Protein AF-A0A0C9SUN1-F1 (afdb_monomer_lite)

Structure (mmCIF, N/CA/C/O backbone):
data_AF-A0A0C9SUN1-F1
#
_entry.id   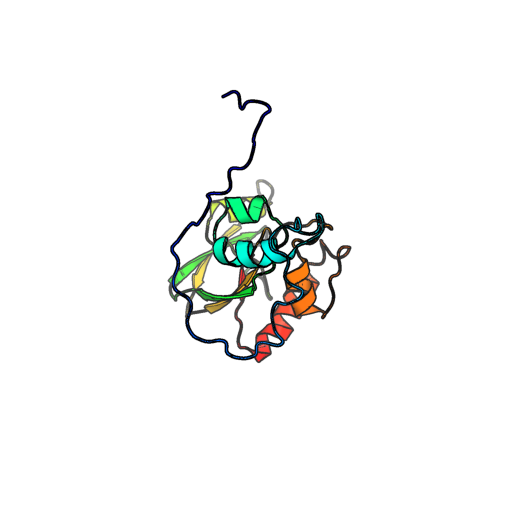AF-A0A0C9SUN1-F1
#
loop_
_atom_site.group_PDB
_atom_site.id
_atom_site.type_symbol
_atom_site.label_atom_id
_atom_site.label_alt_id
_atom_site.label_comp_id
_atom_site.label_asym_id
_atom_site.label_entity_id
_atom_site.label_seq_id
_atom_site.pdbx_PDB_ins_code
_atom_site.Cartn_x
_atom_site.Cartn_y
_atom_site.Cartn_z
_atom_site.occupancy
_atom_site.B_iso_or_equiv
_atom_site.auth_seq_id
_atom_site.auth_comp_id
_atom_site.auth_asym_id
_atom_site.auth_atom_id
_atom_site.pdbx_PDB_model_num
ATOM 1 N N . MET A 1 1 ? 31.257 -2.585 16.343 1.00 34.50 1 MET A N 1
ATOM 2 C CA . MET A 1 1 ? 31.689 -3.694 15.466 1.00 34.50 1 MET A CA 1
ATOM 3 C C . MET A 1 1 ? 32.279 -3.071 14.211 1.00 34.50 1 MET A C 1
ATOM 5 O O . MET A 1 1 ? 31.572 -2.342 13.530 1.00 34.50 1 MET A O 1
ATOM 9 N N . ILE A 1 2 ? 33.587 -3.228 14.004 1.00 31.95 2 ILE A N 1
ATOM 10 C CA . ILE A 1 2 ? 34.344 -2.607 12.906 1.00 31.95 2 ILE A CA 1
ATOM 11 C C . ILE A 1 2 ? 34.196 -3.510 11.677 1.00 31.95 2 ILE A C 1
ATOM 13 O O . ILE A 1 2 ? 34.567 -4.678 11.744 1.00 31.95 2 ILE A O 1
ATOM 17 N N . LEU A 1 3 ? 33.652 -2.986 10.578 1.00 35.22 3 LEU A N 1
ATOM 18 C CA . LEU A 1 3 ? 33.640 -3.660 9.278 1.00 35.22 3 LEU A CA 1
ATOM 19 C C . LEU A 1 3 ? 34.777 -3.089 8.427 1.00 35.22 3 LEU A C 1
ATOM 21 O O . LEU A 1 3 ? 34.852 -1.885 8.187 1.00 35.22 3 LEU A O 1
ATOM 25 N N . ALA A 1 4 ? 35.695 -3.977 8.053 1.00 38.38 4 ALA A N 1
ATOM 26 C CA . ALA A 1 4 ? 36.883 -3.694 7.266 1.00 38.38 4 ALA A CA 1
ATOM 27 C C . ALA A 1 4 ? 36.531 -3.132 5.877 1.00 38.38 4 ALA A C 1
ATOM 29 O O . ALA A 1 4 ? 35.589 -3.577 5.226 1.00 38.38 4 ALA A O 1
ATOM 30 N N . GLN A 1 5 ? 37.351 -2.190 5.412 1.00 41.91 5 GLN A N 1
ATOM 31 C CA . GLN A 1 5 ? 37.277 -1.471 4.131 1.00 41.91 5 GLN A CA 1
ATOM 32 C C . GLN A 1 5 ? 37.478 -2.334 2.862 1.00 41.91 5 GLN A C 1
ATOM 34 O O . GLN A 1 5 ? 37.861 -1.802 1.829 1.00 41.91 5 GLN A O 1
ATOM 39 N N . HIS A 1 6 ? 37.267 -3.649 2.894 1.00 36.94 6 HIS A N 1
ATOM 40 C CA . HIS A 1 6 ? 37.575 -4.529 1.760 1.00 36.94 6 HIS A CA 1
ATOM 41 C C . HIS A 1 6 ? 36.543 -5.652 1.647 1.00 36.94 6 HIS A C 1
ATOM 43 O O . HIS A 1 6 ? 36.776 -6.768 2.102 1.00 36.94 6 HIS A O 1
ATOM 49 N N . ILE A 1 7 ? 35.393 -5.365 1.036 1.00 32.06 7 ILE A N 1
ATOM 50 C CA . ILE A 1 7 ? 34.485 -6.421 0.578 1.00 32.06 7 ILE A CA 1
ATOM 51 C C . ILE A 1 7 ? 34.811 -6.687 -0.893 1.00 32.06 7 ILE A C 1
ATOM 53 O O . ILE A 1 7 ? 34.422 -5.922 -1.771 1.00 32.06 7 ILE A O 1
ATOM 57 N N . GLN A 1 8 ? 35.545 -7.771 -1.150 1.00 37.28 8 GLN A N 1
ATOM 58 C CA . GLN A 1 8 ? 35.538 -8.446 -2.445 1.00 37.28 8 GLN A CA 1
ATOM 59 C C . GLN A 1 8 ? 34.365 -9.427 -2.453 1.00 37.28 8 GLN A C 1
ATOM 61 O O . GLN A 1 8 ? 34.233 -10.245 -1.543 1.00 37.28 8 GLN A O 1
ATOM 66 N N . ALA A 1 9 ? 33.503 -9.339 -3.464 1.00 39.16 9 ALA A N 1
ATOM 67 C CA . ALA A 1 9 ? 32.492 -10.358 -3.700 1.00 39.16 9 ALA A CA 1
ATOM 68 C C . ALA A 1 9 ? 33.157 -11.594 -4.329 1.00 39.16 9 ALA A C 1
ATOM 70 O O . ALA A 1 9 ? 33.894 -11.484 -5.307 1.00 39.16 9 ALA A O 1
ATOM 71 N N . ILE A 1 10 ? 32.898 -12.763 -3.744 1.00 37.88 10 ILE A N 1
ATOM 72 C CA . ILE A 1 10 ? 33.323 -14.078 -4.231 1.00 37.88 10 ILE A CA 1
ATOM 73 C C . ILE A 1 10 ? 32.213 -14.618 -5.136 1.00 37.88 10 ILE A C 1
ATOM 75 O O . ILE A 1 10 ? 31.093 -14.814 -4.668 1.00 37.88 10 ILE A O 1
ATOM 79 N N . GLN A 1 11 ? 32.517 -14.898 -6.404 1.00 39.94 11 GLN A N 1
ATOM 80 C CA . GLN A 1 11 ? 31.706 -15.810 -7.214 1.00 39.94 11 GLN A CA 1
ATOM 81 C C . GLN A 1 11 ? 32.339 -17.206 -7.200 1.00 39.94 11 GLN A C 1
ATOM 83 O O . GLN A 1 11 ? 33.554 -17.364 -7.315 1.00 39.94 11 GLN A O 1
ATOM 88 N N . VAL A 1 12 ? 31.492 -18.216 -6.999 1.00 41.19 12 VAL A N 1
ATOM 89 C CA . VAL A 1 12 ? 31.848 -19.637 -6.907 1.00 41.19 12 VAL A CA 1
ATOM 90 C C . VAL A 1 12 ? 31.969 -20.217 -8.323 1.00 41.19 12 VAL A C 1
ATOM 92 O O . VAL A 1 12 ? 31.027 -20.063 -9.100 1.00 41.19 12 VAL A O 1
ATOM 95 N N . PRO A 1 13 ? 33.065 -20.912 -8.683 1.00 34.91 13 PRO A N 1
ATOM 96 C CA . PRO A 1 13 ? 33.165 -21.553 -9.987 1.00 34.91 13 PRO A CA 1
ATOM 97 C C . PRO A 1 13 ? 32.282 -22.808 -10.024 1.00 34.91 13 PRO A C 1
ATOM 99 O O . PRO A 1 13 ? 32.502 -23.763 -9.278 1.00 34.91 13 PRO A O 1
ATOM 102 N N . LEU A 1 14 ? 31.287 -22.825 -10.911 1.00 37.12 14 LEU A N 1
ATOM 103 C CA . LEU A 1 14 ? 30.524 -24.029 -11.239 1.00 37.12 14 LEU A CA 1
ATOM 104 C C . LEU A 1 14 ? 31.284 -24.806 -12.320 1.00 37.12 14 LEU A C 1
ATOM 106 O O . LEU A 1 14 ? 31.239 -24.456 -13.494 1.00 37.12 14 LEU A O 1
ATOM 110 N N . GLY A 1 15 ? 32.005 -25.855 -11.928 1.00 44.66 15 GLY A N 1
ATOM 111 C CA . GLY A 1 15 ? 32.582 -26.815 -12.868 1.00 44.66 15 GLY A CA 1
ATOM 112 C C . GLY A 1 15 ? 31.765 -28.103 -12.905 1.00 44.66 15 GLY A C 1
ATOM 113 O O . GLY A 1 15 ? 31.578 -28.714 -11.854 1.00 44.66 15 GLY A O 1
ATOM 114 N N . TYR A 1 16 ? 31.340 -28.566 -14.091 1.00 35.00 16 TYR A N 1
ATOM 115 C CA . TYR A 1 16 ? 31.066 -29.995 -14.287 1.00 35.00 16 TYR A CA 1
ATOM 116 C C . TYR A 1 16 ? 31.241 -30.507 -15.734 1.00 35.00 16 TYR A C 1
ATOM 118 O O . TYR A 1 16 ? 30.562 -30.072 -16.654 1.00 35.00 16 TYR A O 1
ATOM 126 N N . SER A 1 17 ? 32.185 -31.453 -15.824 1.00 44.47 17 SER A N 1
ATOM 127 C CA . SER A 1 17 ? 32.488 -32.584 -16.727 1.00 44.47 17 SER A CA 1
ATOM 128 C C . SER A 1 17 ? 32.113 -32.647 -18.225 1.00 44.47 17 SER A C 1
ATOM 130 O O . SER A 1 17 ? 31.108 -32.153 -18.723 1.00 44.47 17 SER A O 1
ATOM 132 N N . HIS A 1 18 ? 32.995 -33.353 -18.945 1.00 47.09 18 HIS A N 1
ATOM 133 C CA . HIS A 1 18 ? 33.055 -33.525 -20.393 1.00 47.09 18 HIS A CA 1
ATOM 134 C C . HIS A 1 18 ? 32.085 -34.604 -20.906 1.00 47.09 18 HIS A C 1
ATOM 136 O O . HIS A 1 18 ? 32.405 -35.792 -20.881 1.00 47.09 18 HIS A O 1
ATOM 142 N N . TRP A 1 19 ? 30.940 -34.206 -21.458 1.00 42.56 19 TRP A N 1
ATOM 143 C CA . TRP A 1 19 ? 30.156 -35.071 -22.347 1.00 42.56 19 TRP A CA 1
ATOM 144 C C . TRP A 1 19 ? 29.522 -34.231 -23.462 1.00 42.56 19 TRP A C 1
ATOM 146 O O . TRP A 1 19 ? 28.818 -33.265 -23.180 1.00 42.56 19 TRP A O 1
ATOM 156 N N . ARG A 1 20 ? 29.808 -34.553 -24.732 1.00 46.00 20 ARG A N 1
ATOM 157 C CA . ARG A 1 20 ? 29.274 -33.839 -25.908 1.00 46.00 20 ARG A CA 1
ATOM 158 C C . ARG A 1 20 ? 28.236 -34.711 -26.629 1.00 46.00 20 ARG A C 1
ATOM 160 O O . ARG A 1 20 ? 28.643 -35.694 -27.247 1.00 46.00 20 ARG A O 1
ATOM 167 N N . PRO A 1 21 ? 26.934 -34.376 -26.604 1.00 43.94 21 PRO A N 1
ATOM 168 C CA . PRO A 1 21 ? 25.981 -34.909 -27.573 1.00 43.94 21 PRO A CA 1
ATOM 169 C C . PRO A 1 21 ? 26.178 -34.243 -28.956 1.00 43.94 21 PRO A C 1
ATOM 171 O O . PRO A 1 21 ? 26.724 -33.138 -29.029 1.00 43.94 21 PRO A O 1
ATOM 174 N N . PRO A 1 22 ? 25.797 -34.908 -30.065 1.00 45.69 22 PRO A N 1
ATOM 175 C CA . PRO A 1 22 ? 25.989 -34.387 -31.418 1.00 45.69 22 PRO A CA 1
ATOM 176 C C . PRO A 1 22 ? 25.181 -33.103 -31.657 1.00 45.69 22 PRO A C 1
ATOM 178 O O . PRO A 1 22 ? 24.070 -32.950 -31.153 1.00 45.69 22 PRO A O 1
ATOM 181 N N . ALA A 1 23 ? 25.781 -32.185 -32.418 1.00 49.81 23 ALA A N 1
ATOM 182 C CA . ALA A 1 23 ? 25.331 -30.809 -32.582 1.00 49.81 23 ALA A CA 1
ATOM 183 C C . ALA A 1 23 ? 23.951 -30.709 -33.250 1.00 49.81 23 ALA A C 1
ATOM 185 O O . ALA A 1 23 ? 23.776 -31.070 -34.414 1.00 49.81 23 ALA A O 1
ATOM 186 N N . VAL A 1 24 ? 22.993 -30.156 -32.510 1.00 50.09 24 VAL A N 1
ATOM 187 C CA . VAL A 1 24 ? 21.839 -29.463 -33.084 1.00 50.09 24 VAL A CA 1
ATOM 188 C C . VAL A 1 24 ? 22.354 -28.103 -33.555 1.00 50.09 24 VAL A C 1
ATOM 190 O O . VAL A 1 24 ? 23.096 -27.448 -32.827 1.00 50.09 24 VAL A O 1
ATOM 193 N N . VAL A 1 25 ? 22.029 -27.710 -34.786 1.00 51.66 25 VAL A N 1
ATOM 194 C CA . VAL A 1 25 ? 22.393 -26.389 -35.312 1.00 51.66 25 VAL A CA 1
ATOM 195 C C . VAL A 1 25 ? 21.607 -25.344 -34.518 1.00 51.66 25 VAL A C 1
ATOM 197 O O . VAL A 1 25 ? 20.382 -25.293 -34.616 1.00 51.66 25 VAL A O 1
ATOM 200 N N . ASP A 1 26 ? 22.319 -24.582 -33.691 1.00 51.84 26 ASP A N 1
ATOM 201 C CA . ASP A 1 26 ? 21.799 -23.523 -32.830 1.00 51.84 26 ASP A CA 1
ATOM 202 C C . ASP A 1 26 ? 22.228 -22.174 -33.421 1.00 51.84 26 ASP A C 1
ATOM 204 O O . ASP A 1 26 ? 23.407 -21.824 -33.387 1.00 51.84 26 ASP A O 1
ATOM 208 N N . ASP A 1 27 ? 21.280 -21.433 -33.997 1.00 54.16 27 ASP A N 1
ATOM 209 C CA . ASP A 1 27 ? 21.468 -20.010 -34.331 1.00 54.16 27 ASP A CA 1
ATOM 210 C C . ASP A 1 27 ? 21.343 -19.114 -33.069 1.00 54.16 27 ASP A C 1
ATOM 212 O O . ASP A 1 27 ? 21.403 -17.886 -33.147 1.00 54.16 27 ASP A O 1
ATOM 216 N N . GLY A 1 28 ? 21.168 -19.707 -31.882 1.00 54.91 28 GLY A N 1
ATOM 217 C CA . GLY A 1 28 ? 21.189 -19.065 -30.574 1.00 54.91 28 GLY A CA 1
ATOM 218 C C . GLY A 1 28 ? 22.567 -19.133 -29.907 1.00 54.91 28 GLY A C 1
ATOM 219 O O . GLY A 1 28 ? 23.364 -20.029 -30.136 1.00 54.91 28 GLY A O 1
ATOM 220 N N . LEU A 1 29 ? 22.855 -18.148 -29.053 1.00 54.25 29 LEU A N 1
ATOM 221 C CA . LEU A 1 29 ? 24.053 -18.035 -28.199 1.00 54.25 29 LEU A CA 1
ATOM 222 C C . LEU A 1 29 ? 25.387 -17.602 -28.836 1.00 54.25 29 LEU A C 1
ATOM 224 O O . LEU A 1 29 ? 26.283 -17.239 -28.081 1.00 54.25 29 LEU A O 1
ATOM 228 N N . ALA A 1 30 ? 25.532 -17.493 -30.162 1.00 54.66 30 ALA A N 1
ATOM 229 C CA . ALA A 1 30 ? 26.800 -17.049 -30.782 1.00 54.66 30 ALA A CA 1
ATOM 230 C C . ALA A 1 30 ? 27.296 -15.648 -30.333 1.00 54.66 30 ALA A C 1
ATOM 232 O O . ALA A 1 30 ? 28.479 -15.347 -30.453 1.00 54.66 30 ALA A O 1
ATOM 233 N N . ASN A 1 31 ? 26.404 -14.815 -29.784 1.00 57.28 31 ASN A N 1
ATOM 234 C CA . ASN A 1 31 ? 26.703 -13.486 -29.231 1.00 57.28 31 ASN A CA 1
ATOM 235 C C . ASN A 1 31 ? 26.648 -13.414 -27.692 1.00 57.28 31 ASN A C 1
ATOM 237 O O . ASN A 1 31 ? 26.712 -12.325 -27.127 1.00 57.28 31 ASN A O 1
ATOM 241 N N . TRP A 1 32 ? 26.481 -14.542 -27.001 1.00 59.69 32 TRP A N 1
ATOM 242 C CA . TRP A 1 32 ? 26.420 -14.578 -25.541 1.00 59.69 32 TRP A CA 1
ATOM 243 C C . TRP A 1 32 ? 27.813 -14.851 -24.980 1.00 59.69 32 TRP A C 1
ATOM 245 O O . TRP A 1 32 ? 28.208 -15.998 -24.786 1.00 59.69 32 TRP A O 1
ATOM 255 N N . ASN A 1 33 ? 28.568 -13.781 -24.740 1.00 69.06 33 ASN A N 1
ATOM 256 C CA . ASN A 1 33 ? 29.858 -13.867 -24.075 1.00 69.06 33 ASN A CA 1
ATOM 257 C C . ASN A 1 33 ? 29.669 -13.820 -22.550 1.00 69.06 33 ASN A C 1
ATOM 259 O O . ASN A 1 33 ? 29.312 -12.784 -21.994 1.00 69.06 33 ASN A O 1
ATOM 263 N N . MET A 1 34 ? 29.910 -14.944 -21.872 1.00 71.00 34 MET A N 1
ATOM 264 C CA . MET A 1 34 ? 29.843 -15.032 -20.405 1.00 71.00 34 MET A CA 1
ATOM 265 C C . MET A 1 34 ? 31.047 -14.367 -19.711 1.00 71.00 34 MET A C 1
ATOM 267 O O . MET A 1 34 ? 31.002 -14.172 -18.498 1.00 71.00 34 MET A O 1
ATOM 271 N N . ASP A 1 35 ? 32.096 -14.014 -20.465 1.00 77.81 35 ASP A N 1
ATOM 272 C CA . ASP A 1 35 ? 33.271 -13.293 -19.960 1.00 77.81 35 ASP A CA 1
ATOM 273 C C . ASP A 1 35 ? 33.072 -11.765 -19.960 1.00 77.81 35 ASP A C 1
ATOM 275 O O . ASP A 1 35 ? 33.860 -11.036 -19.351 1.00 77.81 35 ASP A O 1
ATOM 279 N N . ASP A 1 36 ? 32.020 -11.260 -20.618 1.00 75.19 36 ASP A N 1
ATOM 280 C CA . ASP A 1 36 ? 31.698 -9.836 -20.595 1.00 75.19 36 ASP A CA 1
ATOM 281 C C . ASP A 1 36 ? 31.089 -9.456 -19.243 1.00 75.19 36 ASP A C 1
ATOM 283 O O . ASP A 1 36 ? 30.113 -10.044 -18.770 1.00 75.19 36 ASP A O 1
ATOM 287 N N . LEU A 1 37 ? 31.647 -8.418 -18.617 1.00 71.50 37 LEU A N 1
ATOM 288 C CA . LEU A 1 37 ? 31.055 -7.855 -17.410 1.00 71.50 37 LEU A CA 1
ATOM 289 C C . LEU A 1 37 ? 29.660 -7.292 -17.733 1.00 71.50 37 LEU A C 1
ATOM 291 O O . LEU A 1 37 ? 29.490 -6.626 -18.761 1.00 71.50 37 LEU A O 1
ATOM 295 N N . PRO A 1 38 ? 28.662 -7.492 -16.851 1.00 71.69 38 PRO A N 1
ATOM 296 C CA . PRO A 1 38 ? 27.359 -6.874 -17.033 1.00 71.69 38 PRO A CA 1
ATOM 297 C C . PRO A 1 38 ? 27.514 -5.352 -17.101 1.00 71.69 38 PRO A C 1
ATOM 299 O O . PRO A 1 38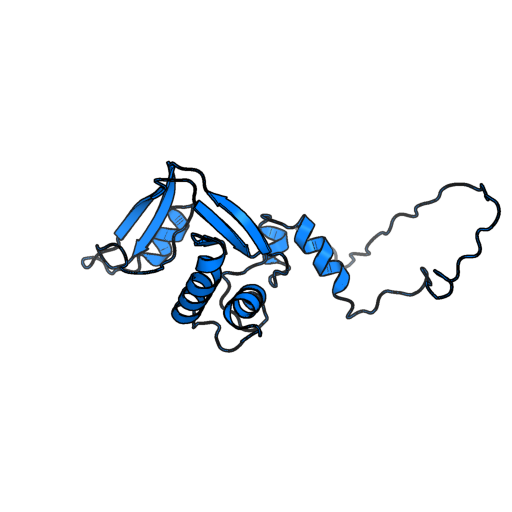 ? 28.360 -4.766 -16.420 1.00 71.69 38 PRO A O 1
ATOM 302 N N . ASN A 1 39 ? 26.678 -4.703 -17.916 1.00 77.00 39 ASN A N 1
ATOM 303 C CA . ASN A 1 39 ? 26.647 -3.244 -17.987 1.00 77.00 39 ASN A CA 1
ATOM 304 C C . ASN A 1 39 ? 26.488 -2.683 -16.557 1.00 77.00 39 ASN A C 1
ATOM 306 O O . ASN A 1 39 ? 25.587 -3.129 -15.845 1.00 77.00 39 ASN A O 1
ATOM 310 N N . PRO A 1 40 ? 27.314 -1.718 -16.115 1.00 74.19 40 PRO A N 1
ATOM 311 C CA . PRO A 1 40 ? 27.207 -1.150 -14.769 1.00 74.19 40 PRO A CA 1
ATOM 312 C C . PRO A 1 40 ? 25.834 -0.518 -14.485 1.00 74.19 40 PRO A C 1
ATOM 314 O O . PRO A 1 40 ? 25.434 -0.413 -13.331 1.00 74.19 40 PRO A O 1
ATOM 317 N N . ASN A 1 41 ? 25.093 -0.147 -15.533 1.00 71.50 41 ASN A N 1
ATOM 318 C CA . ASN A 1 41 ? 23.726 0.366 -15.460 1.00 71.50 41 ASN A CA 1
ATOM 319 C C . ASN A 1 41 ? 22.657 -0.722 -15.683 1.00 71.50 41 ASN A C 1
ATOM 321 O O . ASN A 1 41 ? 21.484 -0.399 -15.861 1.00 71.50 41 ASN A O 1
ATOM 325 N N . ALA A 1 42 ? 23.025 -2.005 -15.732 1.00 75.56 42 ALA A N 1
ATOM 326 C CA . ALA A 1 42 ? 22.065 -3.091 -15.884 1.00 75.56 42 ALA A CA 1
ATOM 327 C C . ALA A 1 42 ? 21.209 -3.212 -14.620 1.00 75.56 42 ALA A C 1
ATOM 329 O O . ALA A 1 42 ? 21.679 -3.649 -13.574 1.00 75.56 42 ALA A O 1
ATOM 330 N N . THR A 1 43 ? 19.925 -2.882 -14.727 1.00 72.19 43 THR A N 1
ATOM 331 C CA . THR A 1 43 ? 18.959 -2.981 -13.622 1.00 72.19 43 THR A CA 1
ATOM 332 C C . THR A 1 43 ? 18.206 -4.312 -13.599 1.00 72.19 43 THR A C 1
ATOM 334 O O . THR A 1 43 ? 17.445 -4.565 -12.673 1.00 72.19 43 THR A O 1
ATOM 337 N N . SER A 1 44 ? 18.430 -5.197 -14.576 1.00 72.62 44 SER A N 1
ATOM 338 C CA . SER A 1 44 ? 17.691 -6.462 -14.720 1.00 72.62 44 SER A CA 1
ATOM 339 C C . SER A 1 44 ? 17.810 -7.385 -13.505 1.00 72.62 44 SER A C 1
ATOM 341 O O . SER A 1 44 ? 16.840 -8.036 -13.130 1.00 72.62 44 SER A O 1
ATOM 343 N N . HIS A 1 45 ? 18.972 -7.408 -12.849 1.00 74.00 45 HIS A N 1
ATOM 344 C CA . HIS A 1 45 ? 19.187 -8.191 -11.632 1.00 74.00 45 HIS A CA 1
ATOM 345 C C . HIS A 1 45 ? 18.300 -7.731 -10.462 1.00 74.00 45 HIS A C 1
ATOM 347 O O . HIS A 1 45 ? 17.929 -8.548 -9.624 1.00 74.00 45 HIS A O 1
ATOM 353 N N . LEU A 1 46 ? 17.904 -6.451 -10.434 1.00 74.44 46 LEU A N 1
ATOM 354 C CA . LEU A 1 46 ? 17.016 -5.913 -9.403 1.00 74.44 46 LEU A CA 1
ATOM 355 C C . LEU A 1 46 ? 15.605 -6.500 -9.518 1.00 74.44 46 LEU A C 1
ATOM 357 O O . LEU A 1 46 ? 14.968 -6.725 -8.500 1.00 74.44 46 LEU A O 1
ATOM 361 N N . VAL A 1 47 ? 15.147 -6.816 -10.734 1.00 74.56 47 VAL A N 1
ATOM 362 C CA . VAL A 1 47 ? 13.804 -7.371 -10.983 1.00 74.56 47 VAL A CA 1
ATOM 363 C C . VAL A 1 47 ? 13.658 -8.790 -10.427 1.00 74.56 47 VAL A C 1
ATOM 365 O O . VAL A 1 47 ? 12.618 -9.146 -9.887 1.00 74.56 47 VAL A O 1
ATOM 368 N N . PHE A 1 48 ? 14.688 -9.629 -10.539 1.00 79.31 48 PHE A N 1
ATOM 369 C CA . PHE A 1 48 ? 14.631 -10.973 -9.953 1.00 79.31 48 PHE A CA 1
ATOM 370 C C . PHE A 1 48 ? 14.824 -10.943 -8.435 1.00 79.31 48 PHE A C 1
ATOM 372 O O . PHE A 1 48 ? 14.198 -11.724 -7.717 1.00 79.31 48 PHE A O 1
ATOM 379 N N . GLU A 1 49 ? 15.640 -10.012 -7.936 1.00 81.56 49 GLU A N 1
ATOM 380 C CA . GLU A 1 49 ? 15.826 -9.832 -6.498 1.00 81.56 49 GLU A CA 1
ATOM 381 C C . GLU A 1 49 ? 14.543 -9.346 -5.808 1.00 81.56 49 GLU A C 1
ATOM 383 O O . GLU A 1 49 ? 14.269 -9.756 -4.678 1.00 81.56 49 GLU A O 1
ATOM 388 N N . THR A 1 50 ? 13.714 -8.530 -6.473 1.00 83.88 50 THR A N 1
ATOM 389 C CA . THR A 1 50 ? 12.448 -8.058 -5.890 1.00 83.88 50 THR A CA 1
ATOM 390 C C . THR A 1 50 ? 11.467 -9.203 -5.627 1.00 83.88 50 THR A C 1
ATOM 392 O O . THR A 1 50 ? 10.802 -9.210 -4.594 1.00 83.88 50 THR A O 1
ATOM 395 N N . VAL A 1 51 ? 11.452 -10.238 -6.479 1.00 84.62 51 VAL A N 1
ATOM 396 C CA . VAL A 1 51 ? 10.643 -11.452 -6.259 1.00 84.62 51 VAL A CA 1
ATOM 397 C C . VAL A 1 51 ? 11.093 -12.194 -5.000 1.00 84.62 51 VAL A C 1
ATOM 399 O O . VAL A 1 51 ? 10.264 -12.570 -4.173 1.00 84.62 51 VAL A O 1
ATOM 402 N N . ASN A 1 52 ? 12.405 -12.377 -4.826 1.00 87.38 52 ASN A N 1
ATOM 403 C CA . ASN A 1 52 ? 12.973 -12.992 -3.623 1.00 87.38 52 ASN A CA 1
ATOM 404 C C . ASN A 1 52 ? 12.703 -12.145 -2.364 1.00 87.38 52 ASN A C 1
ATOM 406 O O . ASN A 1 52 ? 12.473 -12.676 -1.279 1.00 87.38 52 ASN A O 1
ATOM 410 N N . SER A 1 53 ? 12.682 -10.824 -2.525 1.00 89.00 53 SER A N 1
ATOM 411 C CA . SER A 1 53 ? 12.484 -9.837 -1.462 1.00 89.00 53 SER A CA 1
ATOM 412 C C . SER A 1 53 ? 11.025 -9.631 -1.051 1.00 89.00 53 SER A C 1
ATOM 414 O O . SER A 1 53 ? 10.755 -8.846 -0.139 1.00 89.00 53 SER A O 1
ATOM 416 N N . LEU A 1 54 ? 10.075 -10.306 -1.699 1.00 89.62 54 LEU A N 1
ATOM 417 C CA . LEU A 1 54 ? 8.650 -10.137 -1.445 1.00 89.62 54 LEU A CA 1
ATOM 418 C C . LEU A 1 54 ? 8.322 -10.318 0.048 1.00 89.62 54 LEU A C 1
ATOM 420 O O . LEU A 1 54 ? 8.694 -11.318 0.660 1.00 89.62 54 LEU A O 1
ATOM 424 N N . LEU A 1 55 ? 7.623 -9.337 0.635 1.00 90.00 55 LEU A N 1
ATOM 425 C CA . LEU A 1 55 ? 7.247 -9.288 2.059 1.00 90.00 55 LEU A CA 1
ATOM 426 C C . LEU A 1 55 ? 8.428 -9.283 3.055 1.00 90.00 55 LEU A C 1
ATOM 428 O O . LEU A 1 55 ? 8.216 -9.413 4.261 1.00 90.00 55 LEU A O 1
ATOM 432 N N . GLN A 1 56 ? 9.670 -9.093 2.596 1.00 91.88 56 GLN A N 1
ATOM 433 C CA . GLN A 1 56 ? 10.835 -8.975 3.473 1.00 91.88 56 GLN A CA 1
ATOM 434 C C . GLN A 1 56 ? 11.152 -7.513 3.788 1.00 91.88 56 GLN A C 1
ATOM 436 O O . GLN A 1 56 ? 11.337 -6.699 2.890 1.00 91.88 56 GLN A O 1
ATOM 441 N N . HIS A 1 57 ? 11.309 -7.167 5.064 1.00 89.38 57 HIS A N 1
ATOM 442 C CA . HIS A 1 57 ? 11.557 -5.777 5.457 1.00 89.38 57 HIS A CA 1
ATOM 443 C C . HIS A 1 57 ? 12.897 -5.228 4.917 1.00 89.38 57 HIS A C 1
ATOM 445 O O . HIS A 1 57 ? 12.919 -4.259 4.162 1.00 89.38 57 HIS A O 1
ATOM 451 N N . TRP A 1 58 ? 14.034 -5.831 5.277 1.00 91.69 58 TRP A N 1
ATOM 452 C CA . TRP A 1 58 ? 15.353 -5.243 4.991 1.00 91.69 58 TRP A CA 1
ATOM 453 C C . TRP A 1 58 ? 15.692 -5.067 3.505 1.00 91.69 58 TRP A C 1
ATOM 455 O O . TRP A 1 58 ? 16.200 -3.996 3.152 1.00 91.69 58 TRP A O 1
ATOM 465 N N . PRO A 1 59 ? 15.422 -6.049 2.625 1.00 90.06 59 PRO A N 1
ATOM 466 C CA . PRO A 1 59 ? 15.661 -5.871 1.199 1.00 90.06 59 PRO A CA 1
ATOM 467 C C . PRO A 1 59 ? 14.845 -4.713 0.607 1.00 90.06 59 PRO A C 1
ATOM 469 O O . PRO A 1 59 ? 15.419 -3.871 -0.080 1.00 90.06 59 PRO A O 1
ATOM 472 N N . ASN A 1 60 ? 13.562 -4.588 0.971 1.00 90.62 60 ASN A N 1
ATOM 473 C CA . ASN A 1 60 ? 12.677 -3.509 0.511 1.00 90.62 60 ASN A CA 1
ATOM 474 C C . ASN A 1 60 ? 13.038 -2.125 1.088 1.00 90.62 60 ASN A C 1
ATOM 476 O O . ASN A 1 60 ? 12.777 -1.098 0.462 1.00 90.62 60 ASN A O 1
ATOM 480 N N . THR A 1 61 ? 13.689 -2.070 2.255 1.00 88.25 61 THR A N 1
ATOM 481 C CA . THR A 1 61 ? 14.245 -0.821 2.809 1.00 88.25 61 THR A CA 1
ATOM 482 C C . THR A 1 61 ? 15.510 -0.377 2.072 1.00 88.25 61 THR A C 1
ATOM 484 O O . THR A 1 61 ? 15.754 0.822 1.910 1.00 88.25 61 THR A O 1
ATOM 487 N N . ARG A 1 62 ? 16.344 -1.330 1.635 1.00 85.25 62 ARG A N 1
ATOM 488 C CA . ARG A 1 62 ? 17.585 -1.044 0.901 1.00 85.25 62 ARG A CA 1
ATOM 489 C C . ARG A 1 62 ? 17.305 -0.708 -0.564 1.00 85.25 62 ARG A C 1
ATOM 491 O O . ARG A 1 62 ? 17.839 0.279 -1.062 1.00 85.25 62 ARG A O 1
ATOM 498 N N . MET A 1 63 ? 16.462 -1.502 -1.219 1.00 86.25 63 MET A N 1
ATOM 499 C CA . MET A 1 63 ? 15.991 -1.304 -2.590 1.00 86.25 63 MET A CA 1
ATOM 500 C C . MET A 1 63 ? 14.559 -0.776 -2.549 1.00 86.25 63 MET A C 1
ATOM 502 O O . MET A 1 63 ? 13.590 -1.515 -2.668 1.00 86.25 63 MET A O 1
ATOM 506 N N . ARG A 1 64 ? 14.443 0.536 -2.326 1.00 88.62 64 ARG A N 1
ATOM 507 C CA . ARG A 1 64 ? 13.167 1.206 -2.025 1.00 88.62 64 ARG A CA 1
ATOM 508 C C . ARG A 1 64 ? 12.176 1.200 -3.185 1.00 88.62 64 ARG A C 1
ATOM 510 O O . ARG A 1 64 ? 10.976 1.282 -2.942 1.00 88.62 64 ARG A O 1
ATOM 517 N N . ASN A 1 65 ? 12.678 1.127 -4.414 1.00 91.38 65 ASN A N 1
ATOM 518 C CA . ASN A 1 65 ? 11.856 1.132 -5.616 1.00 91.38 65 ASN A CA 1
ATOM 519 C C . ASN A 1 65 ? 11.380 -0.295 -5.879 1.00 91.38 65 ASN A C 1
ATOM 521 O O . ASN A 1 65 ? 12.146 -1.140 -6.350 1.00 91.38 65 ASN A O 1
ATOM 525 N N . GLY A 1 66 ? 10.125 -0.544 -5.520 1.00 89.56 66 GLY A N 1
ATOM 526 C CA . GLY A 1 66 ? 9.445 -1.804 -5.761 1.00 89.56 66 GLY A CA 1
ATOM 527 C C . GLY A 1 66 ? 9.080 -1.992 -7.233 1.00 89.56 66 GLY A C 1
ATOM 528 O O . GLY A 1 66 ? 8.730 -1.032 -7.920 1.00 89.56 66 GLY A O 1
ATOM 529 N N . HIS A 1 67 ? 9.174 -3.229 -7.716 1.00 87.31 67 HIS A N 1
ATOM 530 C CA . HIS A 1 67 ? 8.796 -3.615 -9.082 1.00 87.31 67 HIS A CA 1
ATOM 531 C C . HIS A 1 67 ? 7.791 -4.778 -9.105 1.00 87.31 67 HIS A C 1
ATOM 533 O O . HIS A 1 67 ? 7.326 -5.175 -10.174 1.00 87.31 67 HIS A O 1
ATOM 539 N N . THR A 1 68 ? 7.445 -5.330 -7.941 1.00 90.25 68 THR A N 1
ATOM 540 C CA . THR A 1 68 ? 6.594 -6.509 -7.796 1.00 90.25 68 THR A CA 1
ATOM 541 C C . THR A 1 68 ? 5.226 -6.095 -7.269 1.00 90.25 68 THR A C 1
ATOM 543 O O . THR A 1 68 ? 5.084 -5.575 -6.164 1.00 90.25 68 THR A O 1
ATOM 546 N N . ILE A 1 69 ? 4.195 -6.379 -8.061 1.00 93.62 69 ILE A N 1
ATOM 547 C CA . ILE A 1 69 ? 2.795 -6.144 -7.707 1.00 93.62 69 ILE A CA 1
ATOM 548 C C . ILE A 1 69 ? 2.139 -7.508 -7.528 1.00 93.62 69 ILE A C 1
ATOM 550 O O . ILE A 1 69 ? 2.091 -8.301 -8.471 1.00 93.62 69 ILE A O 1
ATOM 554 N N . VAL A 1 70 ? 1.650 -7.801 -6.323 1.00 95.00 70 VAL A N 1
ATOM 555 C CA . VAL A 1 70 ? 1.172 -9.147 -5.973 1.00 95.00 70 VAL A CA 1
ATOM 556 C C . VAL A 1 70 ? -0.267 -9.100 -5.462 1.00 95.00 70 VAL A C 1
ATOM 558 O O . VAL A 1 70 ? -0.553 -8.353 -4.525 1.00 95.00 70 VAL A O 1
ATOM 561 N N . PRO A 1 71 ? -1.195 -9.899 -6.019 1.00 96.50 71 PRO A N 1
ATOM 562 C CA . PRO A 1 71 ? -2.518 -10.052 -5.433 1.00 96.50 71 PRO A CA 1
ATOM 563 C C . PRO A 1 71 ? -2.428 -10.817 -4.106 1.00 96.50 71 PRO A C 1
ATOM 565 O O . PRO A 1 71 ? -1.750 -11.837 -3.996 1.00 96.50 71 PRO A O 1
ATOM 568 N N . GLY A 1 72 ? -3.159 -10.351 -3.102 1.00 95.88 72 GLY A N 1
ATOM 569 C CA . GLY A 1 72 ? -3.220 -10.937 -1.770 1.00 95.88 72 GLY A CA 1
ATOM 570 C C . GLY A 1 72 ? -4.652 -11.088 -1.270 1.00 95.88 72 GLY A C 1
ATOM 571 O O . GLY A 1 72 ? -5.605 -10.572 -1.855 1.00 95.88 72 GLY A O 1
ATOM 572 N N . ASN A 1 73 ? -4.803 -11.808 -0.159 1.00 97.25 73 ASN A N 1
ATOM 573 C CA . ASN A 1 73 ? -6.077 -11.951 0.537 1.00 97.25 73 ASN A CA 1
ATOM 574 C C . ASN A 1 73 ? -5.879 -11.721 2.035 1.00 97.25 73 ASN A C 1
ATOM 576 O O . ASN A 1 73 ? -5.045 -12.380 2.654 1.00 97.25 73 ASN A O 1
ATOM 580 N N . ILE A 1 74 ? -6.681 -10.832 2.618 1.00 97.25 74 ILE A N 1
ATOM 581 C CA . ILE A 1 74 ? -6.779 -10.662 4.069 1.00 97.25 74 ILE A CA 1
ATOM 582 C C . ILE A 1 74 ? -7.943 -11.530 4.564 1.00 97.25 74 ILE A C 1
ATOM 584 O O . ILE A 1 74 ? -9.067 -11.348 4.086 1.00 97.25 74 ILE A O 1
ATOM 588 N N . PRO A 1 75 ? -7.720 -12.480 5.490 1.00 98.06 75 PRO A N 1
ATOM 589 C CA . PRO A 1 75 ? -8.784 -13.321 6.032 1.00 98.06 75 PRO A CA 1
ATOM 590 C C . PRO A 1 75 ? -9.897 -12.530 6.731 1.00 98.06 75 PRO A C 1
ATOM 592 O O . PRO A 1 75 ? -9.709 -11.403 7.184 1.00 98.06 75 PRO A O 1
ATOM 595 N N . LYS A 1 76 ? -11.075 -13.152 6.864 1.00 98.25 76 LYS A N 1
ATOM 596 C CA . LYS A 1 76 ? -12.146 -12.653 7.739 1.00 98.25 76 LYS A CA 1
ATOM 597 C C . LYS A 1 76 ? -11.684 -12.698 9.201 1.00 98.25 76 LYS A C 1
ATOM 599 O O . LYS A 1 76 ? -11.102 -13.691 9.624 1.00 98.25 76 LYS A O 1
ATOM 604 N N . GLY A 1 77 ? -12.029 -11.675 9.977 1.00 97.88 77 GLY A N 1
ATOM 605 C CA . GLY A 1 77 ? -11.676 -11.556 11.390 1.00 97.88 77 GLY A CA 1
ATOM 606 C C . GLY A 1 77 ? -10.277 -10.992 11.640 1.00 97.88 77 GLY A C 1
ATOM 607 O O . GLY A 1 77 ? -9.872 -10.909 12.795 1.00 97.88 77 GLY A O 1
ATOM 608 N N . THR A 1 78 ? -9.545 -10.586 10.598 1.00 98.19 78 THR A N 1
ATOM 609 C CA . THR A 1 78 ? -8.285 -9.853 10.758 1.00 98.19 78 THR A CA 1
ATOM 610 C C . THR A 1 78 ? -8.560 -8.497 11.393 1.00 98.19 78 THR A C 1
ATOM 612 O O . THR A 1 78 ? -9.459 -7.774 10.955 1.00 98.19 78 THR A O 1
ATOM 615 N N . LEU A 1 79 ? -7.780 -8.165 12.422 1.00 97.94 79 LEU A N 1
ATOM 616 C CA . LEU A 1 79 ? -7.819 -6.858 13.060 1.00 97.94 79 LEU A CA 1
ATOM 617 C C . LEU A 1 79 ? -6.973 -5.861 12.270 1.00 97.94 79 LEU A C 1
ATOM 619 O O . LEU A 1 79 ? -5.849 -6.168 11.876 1.00 97.94 79 LEU A O 1
ATOM 623 N N . LEU A 1 80 ? -7.534 -4.679 12.054 1.00 97.56 80 LEU A N 1
ATOM 624 C CA . LEU A 1 80 ? -6.894 -3.532 11.429 1.00 97.56 80 LEU A CA 1
ATOM 625 C C . LEU A 1 80 ? -7.087 -2.313 12.327 1.00 97.56 80 LEU A C 1
ATOM 627 O O . LEU A 1 80 ? -8.085 -2.205 13.040 1.00 97.56 80 LEU A O 1
ATOM 631 N N . TYR A 1 81 ? -6.143 -1.386 12.279 1.00 96.94 81 TYR A N 1
ATOM 632 C CA . TYR A 1 81 ? -6.090 -0.245 13.180 1.00 96.94 81 TYR A CA 1
ATOM 633 C C . TYR A 1 81 ? -6.097 1.059 12.389 1.00 96.94 81 TYR A C 1
ATOM 635 O O . TYR A 1 81 ? -5.399 1.196 11.385 1.00 96.94 81 TYR A O 1
ATOM 643 N N . HIS A 1 82 ? -6.876 2.039 12.833 1.00 95.38 82 HIS A N 1
ATOM 644 C CA . HIS A 1 82 ? -6.937 3.359 12.209 1.00 95.38 82 HIS A CA 1
ATOM 645 C C . HIS A 1 82 ? -6.811 4.435 13.284 1.00 95.38 82 HIS A C 1
ATOM 647 O O . HIS A 1 82 ? -7.647 4.519 14.183 1.00 95.38 82 HIS A O 1
ATOM 653 N N . GLY A 1 83 ? -5.731 5.213 13.213 1.00 93.12 83 GLY A N 1
ATOM 654 C CA . GLY A 1 83 ? -5.494 6.343 14.103 1.00 93.12 83 GLY A CA 1
ATOM 655 C C . GLY A 1 83 ? -5.980 7.629 13.456 1.00 93.12 83 GLY A C 1
ATOM 656 O O . GLY A 1 83 ? -5.628 7.911 12.317 1.00 93.12 83 GLY A O 1
ATOM 657 N N . THR A 1 84 ? -6.776 8.422 14.161 1.00 90.38 84 THR A N 1
ATOM 658 C CA . THR A 1 84 ? -7.299 9.678 13.620 1.00 90.38 84 THR A CA 1
ATOM 659 C C . THR A 1 84 ? -7.631 10.680 14.724 1.00 90.38 84 THR A C 1
ATOM 661 O O . THR A 1 84 ? -7.732 10.339 15.903 1.00 90.38 84 THR A O 1
ATOM 664 N N . ARG A 1 85 ? -7.802 11.940 14.323 1.00 87.88 85 ARG A N 1
ATOM 665 C CA . ARG A 1 85 ? -8.294 13.031 15.172 1.00 87.88 85 ARG A CA 1
ATOM 666 C C . ARG A 1 85 ? -9.819 13.050 15.266 1.00 87.88 85 ARG A C 1
ATOM 668 O O . ARG A 1 85 ? -10.364 13.658 16.179 1.00 87.88 85 ARG A O 1
ATOM 675 N N . GLN A 1 86 ? -10.521 12.420 14.324 1.00 87.19 86 GLN A N 1
ATOM 676 C CA . GLN A 1 86 ? -11.984 12.415 14.287 1.00 87.19 86 GLN A CA 1
ATOM 677 C C . GLN A 1 86 ? -12.556 11.172 14.977 1.00 87.19 86 GLN A C 1
ATOM 679 O O . GLN A 1 86 ? -12.101 10.061 14.732 1.00 87.19 86 GLN A O 1
ATOM 684 N N . ASN A 1 87 ? -13.607 11.336 15.785 1.00 89.06 87 ASN A N 1
ATOM 685 C CA . ASN A 1 87 ? -14.334 10.209 16.386 1.00 89.06 87 ASN A CA 1
ATOM 686 C C . ASN A 1 87 ? -15.398 9.617 15.443 1.00 89.06 87 ASN A C 1
ATOM 688 O O . ASN A 1 87 ? -16.497 9.258 15.861 1.00 89.06 87 ASN A O 1
ATOM 692 N N . GLU A 1 88 ? -15.110 9.578 14.149 1.00 90.31 88 GLU A N 1
ATOM 693 C CA . GLU A 1 88 ? -16.036 9.105 13.128 1.00 90.31 88 GLU A CA 1
ATOM 694 C C . GLU A 1 88 ? -15.260 8.291 12.100 1.00 90.31 88 GLU A C 1
ATOM 696 O O . GLU A 1 88 ? -14.109 8.600 11.786 1.00 90.31 88 GLU A O 1
ATOM 701 N N . LEU A 1 89 ? -15.888 7.235 11.581 1.00 89.75 89 LEU A N 1
ATOM 702 C CA . LEU A 1 89 ? -15.288 6.464 10.500 1.00 89.75 89 LEU A CA 1
ATOM 703 C C . LEU A 1 89 ? -15.249 7.315 9.222 1.00 89.75 89 LEU A C 1
ATOM 705 O O . LEU A 1 89 ? -16.229 8.004 8.920 1.00 89.75 89 LEU A O 1
ATOM 709 N N . PRO A 1 90 ? -14.153 7.254 8.449 1.00 89.44 90 PRO A N 1
ATOM 710 C CA . PRO A 1 90 ? -14.019 8.035 7.231 1.00 89.44 90 PRO A CA 1
ATOM 711 C C . PRO A 1 90 ? -15.119 7.656 6.222 1.00 89.44 90 PRO A C 1
ATOM 713 O O . PRO A 1 90 ? -15.402 6.471 6.028 1.00 89.44 90 PRO A O 1
ATOM 716 N N . PRO A 1 91 ? -15.734 8.636 5.534 1.00 90.75 91 PRO A N 1
ATOM 717 C CA . PRO A 1 91 ? -16.814 8.381 4.577 1.00 90.75 91 PRO A CA 1
ATOM 718 C C . PRO A 1 91 ? -16.325 7.781 3.246 1.00 90.75 91 PRO A C 1
ATOM 720 O O . PRO A 1 91 ? -17.132 7.506 2.359 1.00 90.75 91 PRO A O 1
ATOM 723 N N . GLY A 1 92 ? -15.013 7.621 3.068 1.00 91.19 92 GLY A N 1
ATOM 724 C CA . GLY A 1 92 ? -14.389 7.149 1.836 1.00 91.19 92 GLY A CA 1
ATOM 725 C C . GLY A 1 92 ? -13.134 6.313 2.100 1.00 91.19 92 GLY A C 1
ATOM 726 O O . GLY A 1 92 ? -12.886 5.934 3.244 1.00 91.19 92 GLY A O 1
ATOM 727 N N . PRO A 1 93 ? -12.352 6.011 1.046 1.00 92.12 93 PRO A N 1
ATOM 728 C CA . PRO A 1 93 ? -11.118 5.245 1.171 1.00 92.12 93 PRO A CA 1
ATOM 729 C C . PRO A 1 93 ? -10.141 5.933 2.122 1.00 92.12 93 PRO A C 1
ATOM 731 O O . PRO A 1 93 ? -9.860 7.119 1.958 1.00 92.12 93 PRO A O 1
ATOM 734 N N . GLU A 1 94 ? -9.620 5.176 3.082 1.00 92.50 94 GLU A N 1
ATOM 735 C CA . GLU A 1 94 ? -8.677 5.664 4.082 1.00 92.50 94 GLU A CA 1
ATOM 736 C C . GLU A 1 94 ? -7.711 4.548 4.498 1.00 92.50 94 GLU A C 1
ATOM 738 O O . GLU A 1 94 ? -7.994 3.361 4.303 1.00 92.50 94 GLU A O 1
ATOM 743 N N . TRP A 1 95 ? -6.552 4.917 5.040 1.00 93.25 95 TRP A N 1
ATOM 744 C CA . TRP A 1 95 ? -5.537 3.960 5.466 1.00 93.25 95 TRP A CA 1
ATOM 745 C C . TRP A 1 95 ? -5.918 3.231 6.766 1.00 93.25 95 TRP A C 1
ATOM 747 O O . TRP A 1 95 ? -6.549 3.774 7.675 1.00 93.25 95 TRP A O 1
ATOM 757 N N . THR A 1 96 ? -5.447 1.992 6.880 1.00 95.62 96 THR A N 1
ATOM 758 C CA . THR A 1 96 ? -5.449 1.198 8.114 1.00 95.62 96 THR A CA 1
ATOM 759 C C . THR A 1 96 ? -4.112 0.474 8.238 1.00 95.62 96 THR A C 1
ATOM 761 O O . THR A 1 96 ? -3.523 0.139 7.211 1.00 95.62 96 THR A O 1
ATOM 764 N N . ALA A 1 97 ? -3.659 0.174 9.451 1.00 95.81 97 ALA A N 1
ATOM 765 C CA . ALA A 1 97 ? -2.453 -0.612 9.700 1.00 95.81 97 ALA A CA 1
ATOM 766 C C . ALA A 1 97 ? -2.780 -1.987 10.293 1.00 95.81 97 ALA A C 1
ATOM 768 O O . ALA A 1 97 ? -3.844 -2.200 10.875 1.00 95.81 97 ALA A O 1
ATOM 769 N N . THR A 1 98 ? -1.845 -2.925 10.160 1.00 93.62 98 THR A N 1
ATOM 770 C CA . THR A 1 98 ? -1.928 -4.260 10.776 1.00 93.62 98 THR A CA 1
ATOM 771 C C . THR A 1 98 ? -1.461 -4.280 12.226 1.00 93.62 98 THR A C 1
ATOM 773 O O . THR A 1 98 ? -1.668 -5.272 12.920 1.00 93.62 98 THR A O 1
ATOM 776 N N . ASP A 1 99 ? -0.831 -3.202 12.687 1.00 94.06 99 ASP A N 1
ATOM 777 C CA . ASP A 1 99 ? -0.342 -3.055 14.047 1.00 94.06 99 ASP A CA 1
ATOM 778 C C . ASP A 1 99 ? -0.842 -1.740 14.674 1.00 94.06 99 ASP A C 1
ATOM 780 O O . ASP A 1 99 ? -0.944 -0.711 13.998 1.00 94.06 99 ASP A O 1
ATOM 784 N N . PRO A 1 100 ? -1.191 -1.757 15.971 1.00 93.88 100 PRO A N 1
ATOM 785 C CA . PRO A 1 100 ? -1.710 -0.575 16.644 1.00 93.88 100 PRO A CA 1
ATOM 786 C C . PRO A 1 100 ? -0.632 0.492 16.871 1.00 93.88 100 PRO A C 1
ATOM 788 O O . PRO A 1 100 ? -0.964 1.673 16.930 1.00 93.88 100 PRO A O 1
ATOM 791 N N . GLU A 1 101 ? 0.642 0.107 16.994 1.00 92.88 101 GLU A N 1
ATOM 792 C CA . GLU A 1 101 ? 1.743 1.033 17.293 1.00 92.88 101 GLU A CA 1
ATOM 793 C C . GLU A 1 101 ? 1.964 2.028 16.149 1.00 92.88 101 GLU A C 1
ATOM 795 O O . GLU A 1 101 ? 2.062 3.233 16.385 1.00 92.88 101 GLU A O 1
ATOM 800 N N . HIS A 1 102 ? 1.945 1.545 14.907 1.00 91.31 102 HIS A N 1
ATOM 801 C CA . HIS A 1 102 ? 1.986 2.367 13.708 1.00 91.31 102 HIS A CA 1
ATOM 802 C C . HIS A 1 102 ? 0.783 3.305 13.648 1.00 91.31 102 HIS A C 1
ATOM 804 O O . HIS A 1 102 ? 0.948 4.498 13.405 1.00 91.31 102 HIS A O 1
ATOM 810 N N . SER A 1 103 ? -0.426 2.804 13.926 1.00 93.44 103 SER A N 1
ATOM 811 C CA . SER A 1 103 ? -1.637 3.626 13.864 1.00 93.44 103 SER A CA 1
ATOM 812 C C . SER A 1 103 ? -1.665 4.751 14.893 1.00 93.44 103 SER A C 1
ATOM 814 O O . SER A 1 103 ? -2.144 5.841 14.585 1.00 93.44 103 SER A O 1
ATOM 816 N N . VAL A 1 104 ? -1.141 4.525 16.100 1.00 89.50 104 VAL A N 1
ATOM 817 C CA . VAL A 1 104 ? -1.115 5.545 17.161 1.00 89.50 104 VAL A CA 1
ATOM 818 C C . VAL A 1 104 ? -0.313 6.779 16.739 1.00 89.50 104 VAL A C 1
ATOM 820 O O . VAL A 1 104 ? -0.705 7.893 17.084 1.00 89.50 104 VAL A O 1
ATOM 823 N N . LEU A 1 105 ? 0.737 6.626 15.923 1.00 88.00 105 LEU A N 1
ATOM 824 C CA . LEU A 1 105 ? 1.520 7.763 15.412 1.00 88.00 105 LEU A CA 1
ATOM 825 C C . LEU A 1 105 ? 0.675 8.766 14.613 1.00 88.00 105 LEU A C 1
ATOM 827 O O . LEU A 1 105 ? 0.992 9.954 14.577 1.00 88.00 105 LEU A O 1
ATOM 831 N N . PHE A 1 106 ? -0.415 8.306 14.001 1.00 87.06 106 PHE A N 1
ATOM 832 C CA . PHE A 1 106 ? -1.299 9.137 13.188 1.00 87.06 106 PHE A CA 1
ATOM 833 C C . PHE A 1 106 ? -2.507 9.676 13.951 1.00 87.06 106 PHE A C 1
ATOM 835 O O . PHE A 1 106 ? -3.267 10.469 13.397 1.00 87.06 106 PHE A O 1
ATOM 842 N N . CYS A 1 107 ? -2.694 9.303 15.221 1.00 82.69 107 CYS A N 1
ATOM 843 C CA . CYS A 1 107 ? -3.843 9.793 15.971 1.00 82.69 107 CYS A CA 1
ATOM 844 C C . CYS A 1 107 ? -3.755 11.294 16.283 1.00 82.69 107 CYS A C 1
ATOM 846 O O . CYS A 1 107 ? -4.790 11.908 16.498 1.00 82.69 107 CYS A O 1
ATOM 848 N N . GLY A 1 108 ? -2.553 11.891 16.230 1.00 70.88 108 GLY A N 1
ATOM 849 C CA . GLY A 1 108 ? -2.268 13.304 15.933 1.00 70.88 108 GLY A CA 1
ATOM 850 C C . GLY A 1 108 ? -2.989 14.407 16.724 1.00 70.88 108 GLY A C 1
ATOM 851 O O . GLY A 1 108 ? -2.804 15.573 16.372 1.00 70.88 108 GLY A O 1
ATOM 852 N N . GLY A 1 109 ? -3.842 14.077 17.689 1.00 66.62 109 GLY A N 1
ATOM 853 C CA . GLY A 1 109 ? -4.686 15.001 18.434 1.00 66.62 109 GLY A CA 1
ATOM 854 C C . GLY A 1 109 ? -3.958 15.616 19.619 1.00 66.62 109 GLY A C 1
ATOM 855 O O . GLY A 1 109 ? -3.070 14.999 20.209 1.00 66.62 109 GLY A O 1
ATOM 856 N N . GLU A 1 110 ? -4.342 16.841 19.968 1.00 64.56 110 GLU A N 1
ATOM 857 C CA . GLU A 1 110 ? -3.874 17.498 21.185 1.00 64.56 110 GLU A CA 1
ATOM 858 C C . GLU A 1 110 ? -4.586 16.932 22.424 1.00 64.56 110 GLU A C 1
ATOM 860 O O . GLU A 1 110 ? -5.701 16.397 22.354 1.00 64.56 110 GLU A O 1
ATOM 865 N N . SER A 1 111 ? -3.935 17.057 23.583 1.00 57.62 111 SER A N 1
ATOM 866 C CA . SER A 1 111 ? -4.521 16.700 24.877 1.00 57.62 111 SER A CA 1
ATOM 867 C C . SER A 1 111 ? -5.818 17.483 25.105 1.00 57.62 111 SER A C 1
ATOM 869 O O . SER A 1 111 ? -5.778 18.673 25.398 1.00 57.62 111 SER A O 1
ATOM 871 N N . GLY A 1 112 ? -6.962 16.803 25.001 1.00 63.50 112 GLY A N 1
ATOM 872 C CA . GLY A 1 112 ? -8.292 17.372 25.253 1.00 63.50 112 GLY A CA 1
ATOM 873 C C . GLY A 1 112 ? -9.227 17.414 24.041 1.00 63.50 112 GLY A C 1
ATOM 874 O O . GLY A 1 112 ? -10.436 17.431 24.245 1.00 63.50 112 GLY A O 1
ATOM 875 N N . GLU A 1 113 ? -8.702 17.351 22.810 1.00 69.25 113 GLU A N 1
ATOM 876 C CA . GLU A 1 113 ? -9.510 17.369 21.570 1.00 69.25 113 GLU A CA 1
ATOM 877 C C . GLU A 1 113 ? -9.663 15.981 20.919 1.00 69.25 113 GLU A C 1
ATOM 879 O O . GLU A 1 113 ? -10.614 15.740 20.178 1.00 69.25 113 GLU A O 1
ATOM 884 N N . GLY A 1 114 ? -8.793 15.033 21.287 1.00 71.50 114 GLY A N 1
ATOM 885 C CA . GLY A 1 114 ? -8.984 13.598 21.060 1.00 71.50 114 GLY A CA 1
ATOM 886 C C . GLY A 1 114 ? -8.004 12.970 20.066 1.00 71.50 114 GLY A C 1
ATOM 887 O O . GLY A 1 114 ? -7.764 13.475 18.976 1.00 71.50 114 GLY A O 1
ATOM 888 N N . CYS A 1 115 ? -7.461 11.823 20.468 1.00 86.44 115 CYS A N 1
ATOM 889 C CA . CYS A 1 115 ? -6.705 10.870 19.660 1.00 86.44 115 CYS A CA 1
ATOM 890 C C . CYS A 1 115 ? -7.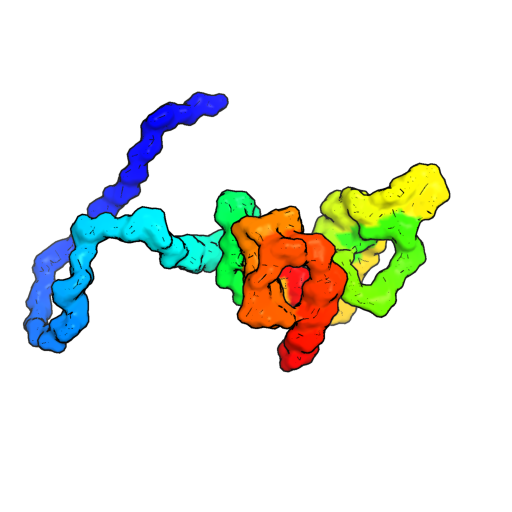535 9.583 19.664 1.00 86.44 115 CYS A C 1
ATOM 892 O O . CYS A 1 115 ? -7.742 8.987 20.724 1.00 86.44 115 CYS A O 1
ATOM 894 N N . TRP A 1 116 ? -8.056 9.188 18.505 1.00 90.81 116 TRP A N 1
ATOM 895 C CA . TRP A 1 116 ? -8.933 8.029 18.371 1.00 90.81 116 TRP A CA 1
ATOM 896 C C . TRP A 1 116 ? -8.194 6.903 17.668 1.00 90.81 116 TRP A C 1
ATOM 898 O O . TRP A 1 116 ? -7.628 7.091 16.592 1.00 90.81 116 TRP A O 1
ATOM 908 N N . LEU A 1 117 ? -8.201 5.727 18.293 1.00 93.06 117 LEU A N 1
ATOM 909 C CA . LEU A 1 117 ? -7.680 4.497 17.714 1.00 93.06 117 LEU A CA 1
ATOM 910 C C . LEU A 1 117 ? -8.843 3.536 17.490 1.00 93.06 117 LEU A C 1
ATOM 912 O O . LEU A 1 117 ? -9.327 2.889 18.421 1.00 93.06 117 LEU A O 1
ATOM 916 N N . PHE A 1 118 ? -9.284 3.425 16.245 1.00 94.50 118 PHE A N 1
ATOM 917 C CA . PHE A 1 118 ? -10.285 2.443 15.870 1.00 94.50 118 PHE A CA 1
ATOM 918 C C . PHE A 1 118 ? -9.635 1.075 15.706 1.00 94.50 118 PHE A C 1
ATOM 920 O O . PHE A 1 118 ? -8.659 0.927 14.973 1.00 94.50 118 PHE A O 1
ATOM 927 N N . THR A 1 119 ? -10.209 0.069 16.368 1.00 96.50 119 THR A N 1
ATOM 928 C CA . THR A 1 119 ? -9.925 -1.344 16.093 1.00 96.50 119 THR A CA 1
ATOM 929 C C . THR A 1 119 ? -11.043 -1.886 15.214 1.00 96.50 119 THR A C 1
ATOM 931 O O . THR A 1 119 ? -12.196 -1.971 15.633 1.00 96.50 119 THR A O 1
ATOM 934 N N . LEU A 1 120 ? -10.700 -2.220 13.979 1.00 96.31 120 LEU A N 1
ATOM 935 C CA . LEU A 1 120 ? -11.606 -2.687 12.941 1.00 96.31 120 LEU A CA 1
ATOM 936 C C . LEU A 1 120 ? -11.389 -4.185 12.737 1.00 96.31 120 LEU A C 1
ATOM 938 O O . LEU A 1 120 ? -10.259 -4.658 12.788 1.00 96.31 120 LEU A O 1
ATOM 942 N N . ALA A 1 121 ? -12.456 -4.936 12.478 1.00 97.81 121 ALA A N 1
ATOM 943 C CA . ALA A 1 121 ? -12.365 -6.354 12.144 1.00 97.81 121 ALA A CA 1
ATOM 944 C C . ALA A 1 121 ? -12.947 -6.592 10.751 1.00 97.81 121 ALA A C 1
ATOM 946 O O . ALA A 1 121 ? -14.067 -6.166 10.457 1.00 97.81 121 ALA A O 1
ATOM 947 N N . THR A 1 122 ? -12.213 -7.298 9.892 1.00 97.75 122 THR A N 1
ATOM 948 C CA . THR A 1 122 ? -12.709 -7.649 8.557 1.00 97.75 122 THR A CA 1
ATOM 949 C C . THR A 1 122 ? -13.924 -8.581 8.665 1.00 97.75 122 THR A C 1
ATOM 951 O O . THR A 1 122 ? -13.894 -9.630 9.312 1.00 97.75 122 THR A O 1
ATOM 954 N N . THR A 1 123 ? -15.036 -8.225 8.019 1.00 97.94 123 THR A N 1
ATOM 955 C CA . THR A 1 123 ? -16.297 -8.995 8.089 1.00 97.94 123 THR A CA 1
ATOM 956 C C . THR A 1 123 ? -16.388 -10.104 7.035 1.00 97.94 123 THR A C 1
ATOM 958 O O . THR A 1 123 ? -17.197 -11.029 7.160 1.00 97.94 123 THR A O 1
ATOM 961 N N . ARG A 1 124 ? -15.512 -10.047 6.028 1.00 98.19 124 ARG A N 1
ATOM 962 C CA . ARG A 1 124 ? -15.323 -11.008 4.934 1.00 98.19 124 ARG A CA 1
ATOM 963 C C . ARG A 1 124 ? -13.848 -11.018 4.504 1.00 98.19 124 ARG A C 1
ATOM 965 O O . ARG A 1 124 ? -13.134 -10.082 4.864 1.00 98.19 124 ARG A O 1
ATOM 972 N N . PRO A 1 125 ? -13.391 -12.019 3.729 1.00 98.31 125 PRO A N 1
ATOM 973 C CA . PRO A 1 125 ? -12.092 -11.937 3.075 1.00 98.31 125 PRO A CA 1
ATOM 974 C C . PRO A 1 125 ? -12.004 -10.688 2.189 1.00 98.31 125 PRO A C 1
ATOM 976 O O . PRO A 1 125 ? -12.962 -10.380 1.468 1.00 98.31 125 PRO A O 1
ATOM 979 N N . LEU A 1 126 ? -10.878 -9.979 2.263 1.00 98.25 126 LEU A N 1
ATOM 980 C CA . LEU A 1 126 ? -10.597 -8.807 1.435 1.00 98.25 126 LEU A CA 1
ATOM 981 C C . LEU A 1 126 ? -9.550 -9.160 0.382 1.00 98.25 126 LEU A C 1
ATOM 983 O O . LEU A 1 126 ? -8.488 -9.679 0.727 1.00 98.25 126 LEU A O 1
ATOM 987 N N . LYS A 1 127 ? -9.833 -8.860 -0.884 1.00 98.38 127 LYS A N 1
ATOM 988 C CA . LYS A 1 127 ? -8.857 -8.962 -1.971 1.00 98.38 127 LYS A CA 1
ATOM 989 C C . LYS A 1 127 ? -7.996 -7.712 -1.970 1.00 98.38 127 LYS A C 1
ATOM 991 O O . LYS A 1 127 ? -8.521 -6.610 -2.090 1.00 98.38 127 LYS A O 1
ATOM 996 N N . VAL A 1 128 ? -6.687 -7.867 -1.862 1.00 97.88 128 VAL A N 1
ATOM 997 C CA . VAL A 1 128 ? -5.765 -6.730 -1.820 1.00 97.88 128 VAL A CA 1
ATOM 998 C C . VAL A 1 128 ? -4.716 -6.823 -2.913 1.00 97.88 128 VAL A C 1
ATOM 1000 O O . VAL A 1 128 ? -4.434 -7.906 -3.419 1.00 97.88 128 VAL A O 1
ATOM 1003 N N . VAL A 1 129 ? -4.127 -5.688 -3.268 1.00 97.88 129 VAL A N 1
ATOM 1004 C CA . VAL A 1 129 ? -2.929 -5.625 -4.109 1.00 97.88 129 VAL A CA 1
ATOM 1005 C C . VAL A 1 129 ? -1.777 -5.107 -3.258 1.00 97.88 129 VAL A C 1
ATOM 1007 O O . VAL A 1 129 ? -1.882 -4.043 -2.656 1.00 97.88 129 VAL A O 1
ATOM 1010 N N . TYR A 1 130 ? -0.698 -5.878 -3.176 1.00 96.31 130 TYR A N 1
ATOM 1011 C CA . TYR A 1 130 ? 0.525 -5.519 -2.469 1.00 96.31 130 TYR A CA 1
ATOM 1012 C C . TYR A 1 130 ? 1.530 -4.889 -3.432 1.00 96.31 130 TYR A C 1
ATOM 1014 O O . TYR A 1 130 ? 1.803 -5.459 -4.492 1.00 96.31 130 TYR A O 1
ATOM 1022 N N . PHE A 1 131 ? 2.087 -3.747 -3.036 1.00 95.38 131 PHE A N 1
ATOM 1023 C CA . PHE A 1 131 ? 3.214 -3.096 -3.692 1.00 95.38 131 PHE A CA 1
ATOM 1024 C C . PHE A 1 131 ? 4.474 -3.314 -2.852 1.00 95.38 131 PHE A C 1
ATOM 1026 O O . PHE A 1 131 ? 4.524 -2.892 -1.697 1.00 95.38 131 PHE A O 1
ATOM 1033 N N . ASP A 1 132 ? 5.485 -3.965 -3.422 1.00 93.62 132 ASP A N 1
ATOM 1034 C CA . ASP A 1 132 ? 6.771 -4.170 -2.753 1.00 93.62 132 ASP A CA 1
ATOM 1035 C C . ASP A 1 132 ? 7.611 -2.881 -2.661 1.00 93.62 132 ASP A C 1
ATOM 1037 O O . ASP A 1 132 ? 7.165 -1.772 -2.968 1.00 93.62 132 ASP A O 1
ATOM 1041 N N . GLY A 1 133 ? 8.850 -3.014 -2.194 1.00 92.88 133 GLY A N 1
ATOM 1042 C CA . GLY A 1 133 ? 9.715 -1.882 -1.902 1.00 92.88 133 GLY A CA 1
ATOM 1043 C C . GLY A 1 133 ? 9.226 -1.086 -0.694 1.00 92.88 133 GLY A C 1
ATOM 1044 O O . GLY A 1 133 ? 8.552 -1.591 0.202 1.00 92.88 133 GLY A O 1
ATOM 1045 N N . SER A 1 134 ? 9.602 0.186 -0.655 1.00 94.06 134 SER A N 1
ATOM 1046 C CA . SER A 1 134 ? 9.122 1.143 0.341 1.00 94.06 134 SER A CA 1
ATOM 1047 C C . SER A 1 134 ? 7.927 1.919 -0.223 1.00 94.06 134 SER A C 1
ATOM 1049 O O . SER A 1 134 ? 7.988 3.142 -0.317 1.00 94.06 134 SER A O 1
ATOM 1051 N N . SER A 1 135 ? 6.861 1.240 -0.652 1.00 94.25 135 SER A N 1
ATOM 1052 C CA . SER A 1 135 ? 5.783 1.841 -1.462 1.00 94.25 135 SER A CA 1
ATOM 1053 C C . SER A 1 135 ? 4.870 2.828 -0.713 1.00 94.25 135 SER A C 1
ATOM 1055 O O . SER A 1 135 ? 4.089 3.558 -1.328 1.00 94.25 135 SER A O 1
ATOM 1057 N N . ALA A 1 136 ? 5.031 2.944 0.608 1.00 93.69 136 ALA A N 1
ATOM 1058 C CA . ALA A 1 136 ? 4.488 4.032 1.425 1.00 93.69 136 ALA A CA 1
ATOM 1059 C C . ALA A 1 136 ? 5.431 5.253 1.571 1.00 93.69 136 ALA A C 1
ATOM 1061 O O . ALA A 1 136 ? 5.046 6.271 2.154 1.00 93.69 136 ALA A O 1
ATOM 1062 N N . ALA A 1 137 ? 6.674 5.186 1.079 1.00 93.62 137 ALA A N 1
ATOM 1063 C CA . ALA A 1 137 ? 7.655 6.256 1.238 1.00 93.62 137 ALA A CA 1
ATOM 1064 C C . ALA A 1 137 ? 7.361 7.431 0.300 1.00 93.62 137 ALA A C 1
ATOM 1066 O O . ALA A 1 137 ? 7.486 7.340 -0.921 1.00 93.62 137 ALA A O 1
ATOM 1067 N N . LYS A 1 138 ? 7.037 8.574 0.902 1.00 92.56 138 LYS A N 1
ATOM 1068 C CA . LYS A 1 138 ? 6.757 9.826 0.202 1.00 92.56 138 LYS A CA 1
ATOM 1069 C C . LYS A 1 138 ? 8.045 10.528 -0.232 1.00 92.56 138 LYS A C 1
ATOM 1071 O O . LYS A 1 138 ? 8.471 11.495 0.395 1.00 92.56 138 LYS A O 1
ATOM 1076 N N . VAL A 1 139 ? 8.665 10.035 -1.301 1.00 90.94 139 VAL A N 1
ATOM 1077 C CA . VAL A 1 139 ? 9.889 10.601 -1.888 1.00 90.94 139 VAL A CA 1
ATOM 1078 C C . VAL A 1 139 ? 9.862 10.549 -3.418 1.00 90.94 139 VAL A C 1
ATOM 1080 O O . VAL A 1 139 ? 9.313 9.622 -4.005 1.00 90.94 139 VAL A O 1
ATOM 1083 N N . GLU A 1 140 ? 10.520 11.512 -4.065 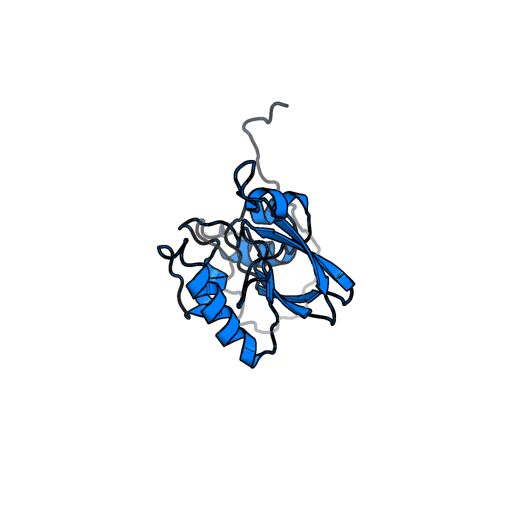1.00 91.31 140 GLU A N 1
ATOM 1084 C CA . GLU A 1 140 ? 10.441 11.731 -5.522 1.00 91.31 140 GLU A CA 1
ATOM 1085 C C . GLU A 1 140 ? 11.322 10.788 -6.367 1.00 91.31 140 GLU A C 1
ATOM 1087 O O . GLU A 1 140 ? 11.422 10.952 -7.577 1.00 91.31 140 GLU A O 1
ATOM 1092 N N . TYR A 1 141 ? 12.000 9.807 -5.764 1.00 88.50 141 TYR A N 1
ATOM 1093 C CA . TYR A 1 141 ? 12.973 8.953 -6.466 1.00 88.50 141 TYR A CA 1
ATOM 1094 C C . TYR A 1 141 ? 12.480 7.525 -6.751 1.00 88.50 141 TYR A C 1
ATOM 1096 O O . TYR A 1 141 ? 13.297 6.622 -6.938 1.00 88.50 141 TYR A O 1
ATOM 1104 N N . GLY A 1 142 ? 11.158 7.326 -6.812 1.00 91.19 1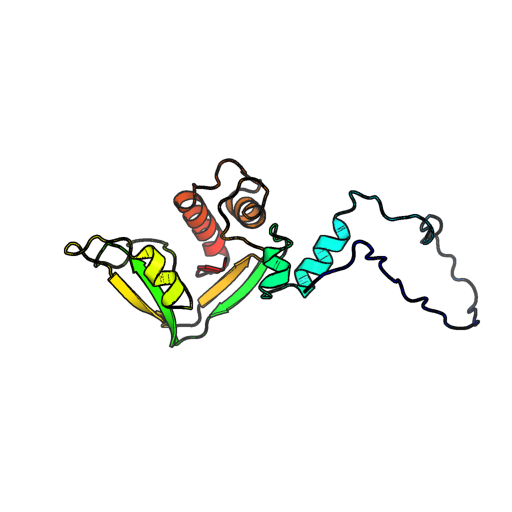42 GLY A N 1
ATOM 1105 C CA . GLY A 1 142 ? 10.546 6.135 -7.414 1.00 91.19 142 GLY A CA 1
ATOM 1106 C C . GLY A 1 142 ? 9.784 5.126 -6.536 1.00 91.19 142 GLY A C 1
ATOM 1107 O O . GLY A 1 142 ? 9.096 4.292 -7.120 1.00 91.19 142 GLY A O 1
ATOM 1108 N N . PRO A 1 143 ? 9.776 5.155 -5.184 1.00 93.00 143 PRO A N 1
ATOM 1109 C CA . PRO A 1 143 ? 9.021 4.157 -4.412 1.00 93.00 143 PRO A CA 1
ATOM 1110 C C . PRO A 1 143 ? 7.513 4.123 -4.702 1.00 93.00 143 PRO A C 1
ATOM 1112 O O . PRO A 1 143 ? 6.857 3.120 -4.440 1.00 93.00 143 PRO A O 1
ATOM 1115 N N . LEU A 1 144 ? 6.958 5.199 -5.265 1.00 95.31 144 LEU A N 1
ATOM 1116 C CA . LEU A 1 144 ? 5.545 5.295 -5.623 1.00 95.31 144 LEU A CA 1
ATOM 1117 C C . LEU A 1 144 ? 5.245 4.881 -7.079 1.00 95.31 144 LEU A C 1
ATOM 1119 O O . LEU A 1 144 ? 4.071 4.782 -7.434 1.00 95.31 144 LEU A O 1
ATOM 1123 N N . ASP A 1 145 ? 6.263 4.607 -7.904 1.00 94.69 145 ASP A N 1
ATOM 1124 C CA . ASP A 1 145 ? 6.126 4.452 -9.361 1.00 94.69 145 ASP A CA 1
ATOM 1125 C C . ASP A 1 145 ? 5.180 3.318 -9.761 1.00 94.69 145 ASP A C 1
ATOM 1127 O O . ASP A 1 145 ? 4.356 3.494 -10.657 1.00 94.69 145 ASP A O 1
ATOM 1131 N N . ALA A 1 146 ? 5.244 2.168 -9.082 1.00 93.94 146 ALA A N 1
ATOM 1132 C CA . ALA A 1 146 ? 4.361 1.036 -9.369 1.00 93.94 146 ALA A CA 1
ATOM 1133 C C . ALA A 1 146 ? 2.876 1.406 -9.191 1.00 93.94 146 ALA A C 1
ATOM 1135 O O . ALA A 1 146 ? 2.025 1.004 -9.983 1.00 93.94 146 ALA A O 1
ATOM 1136 N N . GLN A 1 147 ? 2.570 2.220 -8.181 1.00 96.00 147 GLN A N 1
ATOM 1137 C CA . GLN A 1 147 ? 1.215 2.688 -7.889 1.00 96.00 147 GLN A CA 1
ATOM 1138 C C . GLN A 1 147 ? 0.743 3.692 -8.944 1.00 96.00 147 GLN A C 1
ATOM 1140 O O . GLN A 1 147 ? -0.384 3.609 -9.425 1.00 96.00 147 GLN A O 1
ATOM 1145 N N . ASP A 1 148 ? 1.620 4.625 -9.317 1.00 96.12 148 ASP A N 1
ATOM 1146 C CA . ASP A 1 148 ? 1.349 5.667 -10.307 1.00 96.12 148 ASP A CA 1
ATOM 1147 C C . ASP A 1 148 ? 1.142 5.069 -11.708 1.00 96.12 148 ASP A C 1
ATOM 1149 O O . ASP A 1 148 ? 0.254 5.492 -12.447 1.00 96.12 148 ASP A O 1
ATOM 1153 N N . LEU A 1 149 ? 1.909 4.035 -12.067 1.00 95.62 149 LEU A N 1
ATOM 1154 C CA . LEU A 1 149 ? 1.727 3.299 -13.317 1.00 95.62 149 LEU A CA 1
ATOM 1155 C C . LEU A 1 149 ? 0.358 2.614 -13.380 1.00 95.62 149 LEU A C 1
ATOM 1157 O O . LEU A 1 149 ? -0.291 2.675 -14.422 1.00 95.62 149 LEU A O 1
ATOM 1161 N N . ILE A 1 150 ? -0.113 2.015 -12.280 1.00 94.88 150 ILE A N 1
ATOM 1162 C CA . ILE A 1 150 ? -1.459 1.426 -12.225 1.00 94.88 150 ILE A CA 1
ATOM 1163 C C . ILE A 1 150 ? -2.541 2.510 -12.282 1.00 94.88 150 ILE A C 1
ATOM 1165 O O . ILE A 1 150 ? -3.507 2.376 -13.031 1.00 94.88 150 ILE A O 1
ATOM 1169 N N . ALA A 1 151 ? -2.391 3.583 -11.505 1.00 95.56 151 ALA A N 1
ATOM 1170 C CA . ALA A 1 151 ? -3.402 4.631 -11.405 1.00 95.56 151 ALA A CA 1
ATOM 1171 C C . ALA A 1 151 ? -3.509 5.482 -12.683 1.00 95.56 151 ALA A C 1
ATOM 1173 O O . ALA A 1 151 ? -4.606 5.878 -13.077 1.00 95.56 151 ALA A O 1
ATOM 1174 N N . TRP A 1 152 ? -2.377 5.785 -13.328 1.00 96.31 152 TRP A N 1
ATOM 1175 C CA . TRP A 1 152 ? -2.274 6.839 -14.344 1.00 96.31 152 TRP A CA 1
ATOM 1176 C C . TRP A 1 152 ? -1.536 6.434 -15.625 1.00 96.31 152 TRP A C 1
ATOM 1178 O O . TRP A 1 152 ? -1.455 7.246 -16.547 1.00 96.31 152 TRP A O 1
ATOM 1188 N N . GLY A 1 153 ? -0.969 5.226 -15.701 1.00 95.94 153 GLY A N 1
ATOM 1189 C CA . GLY A 1 153 ? -0.192 4.758 -16.858 1.00 95.94 153 GLY A CA 1
ATOM 1190 C C . GLY A 1 153 ? 1.183 5.420 -17.020 1.00 95.94 153 GLY A C 1
ATOM 1191 O O . GLY A 1 153 ? 1.875 5.162 -18.000 1.00 95.94 153 GLY A O 1
ATOM 1192 N N . THR A 1 154 ? 1.590 6.276 -16.080 1.00 95.12 154 THR A N 1
ATOM 1193 C CA . THR A 1 154 ? 2.893 6.954 -16.063 1.00 95.12 154 THR A CA 1
ATOM 1194 C C . THR A 1 154 ? 3.305 7.258 -14.627 1.00 95.12 154 THR A C 1
ATOM 1196 O O . THR A 1 154 ? 2.453 7.606 -13.810 1.00 95.12 154 THR A O 1
ATOM 1199 N N . SER A 1 155 ? 4.607 7.200 -14.338 1.00 93.69 155 SER A N 1
ATOM 1200 C CA . SER A 1 155 ? 5.158 7.710 -13.074 1.00 93.69 155 SER A CA 1
ATOM 1201 C C . SER A 1 155 ? 4.952 9.228 -12.973 1.00 93.69 155 SER A C 1
ATOM 1203 O O . SER A 1 155 ? 5.068 9.943 -13.980 1.00 93.69 155 SER A O 1
ATOM 1205 N N . ARG A 1 156 ? 4.632 9.725 -11.768 1.00 94.19 156 ARG A N 1
ATOM 1206 C CA . ARG A 1 156 ? 4.514 11.157 -11.454 1.00 94.19 156 ARG A CA 1
ATOM 1207 C C . ARG A 1 156 ? 5.313 11.505 -10.185 1.00 94.19 156 ARG A C 1
ATOM 1209 O O . ARG A 1 156 ? 4.721 11.738 -9.131 1.00 94.19 156 ARG A O 1
ATOM 1216 N N . PRO A 1 157 ? 6.646 11.663 -10.278 1.00 91.12 157 PRO A N 1
ATOM 1217 C CA . PRO A 1 157 ? 7.523 11.872 -9.116 1.00 91.12 157 PRO A CA 1
ATOM 1218 C C . PRO A 1 157 ? 7.124 13.054 -8.215 1.00 91.12 157 PRO A C 1
ATOM 1220 O O . PRO A 1 157 ? 7.140 12.965 -6.988 1.00 91.12 157 PRO A O 1
ATOM 1223 N N . TRP A 1 158 ? 6.678 14.151 -8.827 1.00 92.88 158 TRP A N 1
ATOM 1224 C CA . TRP A 1 158 ? 6.269 15.385 -8.145 1.00 92.88 158 TRP A CA 1
ATOM 1225 C C . TRP A 1 158 ? 4.940 15.265 -7.380 1.00 92.88 158 TRP A C 1
ATOM 1227 O O . TRP A 1 158 ? 4.574 16.160 -6.627 1.00 92.88 158 TRP A O 1
ATOM 1237 N N . TRP A 1 159 ? 4.185 14.178 -7.574 1.00 93.56 159 TRP A N 1
ATOM 1238 C CA . TRP A 1 159 ? 2.872 13.943 -6.955 1.00 93.56 159 TRP A CA 1
ATOM 1239 C C . TRP A 1 159 ? 2.985 13.099 -5.682 1.00 93.56 159 TRP A C 1
ATOM 1241 O O . TRP A 1 159 ? 2.057 12.404 -5.267 1.00 93.56 159 TRP A O 1
ATOM 1251 N N . THR A 1 160 ? 4.139 13.162 -5.029 1.00 92.44 160 THR A N 1
ATOM 1252 C CA . THR A 1 160 ? 4.474 12.354 -3.859 1.00 92.44 160 THR A CA 1
ATOM 1253 C C . THR A 1 160 ? 3.463 12.507 -2.704 1.00 92.44 160 THR A C 1
ATOM 1255 O O . THR A 1 160 ? 3.145 11.532 -2.022 1.00 92.44 160 THR A O 1
ATOM 1258 N N . PHE A 1 161 ? 2.886 13.700 -2.520 1.00 93.75 161 PHE A N 1
ATOM 1259 C CA . PHE A 1 161 ? 1.886 13.983 -1.478 1.00 93.75 161 PHE A CA 1
ATOM 1260 C C . PHE A 1 161 ? 0.424 13.873 -1.946 1.00 93.75 161 PHE A C 1
ATOM 1262 O O . PHE A 1 161 ? -0.481 13.989 -1.124 1.00 93.75 161 PHE A O 1
ATOM 1269 N N . GLU A 1 162 ? 0.176 13.574 -3.224 1.00 95.06 162 GLU A N 1
ATOM 1270 C CA . GLU A 1 162 ? -1.170 13.436 -3.807 1.00 95.06 162 GLU A CA 1
ATOM 1271 C C . GLU A 1 162 ? -1.809 12.069 -3.492 1.00 95.06 162 GLU A C 1
ATOM 1273 O O . GLU A 1 162 ? -2.320 11.364 -4.363 1.00 95.06 162 GLU A O 1
ATOM 1278 N N . GLU A 1 163 ? -1.765 11.650 -2.224 1.00 92.25 163 GLU A N 1
ATOM 1279 C CA . GLU A 1 163 ? -2.289 10.351 -1.789 1.00 92.25 163 GLU A CA 1
ATOM 1280 C C . GLU A 1 163 ? -3.795 10.220 -1.975 1.00 92.25 163 GLU A C 1
ATOM 1282 O O . GLU A 1 163 ? -4.253 9.160 -2.387 1.00 92.25 163 GLU A O 1
ATOM 1287 N N . ILE A 1 164 ? -4.558 11.287 -1.716 1.00 93.12 164 ILE A N 1
ATOM 1288 C CA . ILE A 1 164 ? -6.022 11.267 -1.842 1.00 93.12 164 ILE A CA 1
ATOM 1289 C C . ILE A 1 164 ? -6.426 11.016 -3.297 1.00 93.12 164 ILE A C 1
ATOM 1291 O O . ILE A 1 164 ? -7.327 10.221 -3.564 1.00 93.12 164 ILE A O 1
ATOM 1295 N N . GLN A 1 165 ? -5.766 11.677 -4.250 1.00 96.00 165 GLN A N 1
ATOM 1296 C CA . GLN A 1 165 ? -6.043 11.449 -5.663 1.00 96.00 165 GLN A CA 1
ATOM 1297 C C . GLN A 1 165 ? -5.587 10.048 -6.083 1.00 96.00 165 GLN A C 1
ATOM 1299 O O . GLN A 1 165 ? -6.352 9.320 -6.714 1.00 96.00 165 GLN A O 1
ATOM 1304 N N . ARG A 1 166 ? -4.389 9.627 -5.653 1.00 96.00 166 ARG A N 1
ATOM 1305 C CA . ARG A 1 166 ? -3.851 8.293 -5.946 1.00 96.00 166 ARG A CA 1
ATOM 1306 C C . ARG A 1 166 ? -4.762 7.175 -5.447 1.00 96.00 166 ARG A C 1
ATOM 1308 O O . ARG A 1 166 ? -5.085 6.285 -6.225 1.00 96.00 166 ARG A O 1
ATOM 1315 N N . ILE A 1 167 ? -5.221 7.214 -4.193 1.00 96.50 167 ILE A N 1
ATOM 1316 C CA . ILE A 1 167 ? -6.096 6.161 -3.658 1.00 96.50 167 ILE A CA 1
ATOM 1317 C C . ILE A 1 167 ? -7.451 6.140 -4.367 1.00 96.50 167 ILE A C 1
ATOM 1319 O O . ILE A 1 167 ? -7.973 5.065 -4.635 1.00 96.50 167 ILE A O 1
ATOM 1323 N N . ARG A 1 168 ? -8.006 7.299 -4.747 1.00 96.31 168 ARG A N 1
ATOM 1324 C CA . ARG A 1 168 ? -9.260 7.363 -5.516 1.00 96.31 168 ARG A CA 1
ATOM 1325 C C . ARG A 1 168 ? -9.122 6.715 -6.888 1.00 96.31 168 ARG A C 1
ATOM 1327 O O . ARG A 1 168 ? -9.986 5.927 -7.270 1.00 96.31 168 ARG A O 1
ATOM 1334 N N . ASP A 1 169 ? -8.045 7.019 -7.603 1.00 97.19 169 ASP A N 1
ATOM 1335 C CA . ASP A 1 169 ? -7.804 6.465 -8.935 1.00 97.19 169 ASP A CA 1
ATOM 1336 C C . ASP A 1 169 ? -7.446 4.974 -8.873 1.00 97.19 169 ASP A C 1
ATOM 1338 O O . ASP A 1 169 ? -7.952 4.191 -9.677 1.00 97.19 169 ASP A O 1
ATOM 1342 N N . LEU A 1 170 ? -6.682 4.549 -7.861 1.00 97.25 170 LEU A N 1
ATOM 1343 C CA . LEU A 1 170 ? -6.439 3.134 -7.578 1.00 97.25 170 LEU A CA 1
ATOM 1344 C C . LEU A 1 170 ? -7.736 2.392 -7.239 1.00 97.25 170 LEU A C 1
ATOM 1346 O O . LEU A 1 170 ? -7.969 1.313 -7.773 1.00 97.25 170 LEU A O 1
ATOM 1350 N N . CYS A 1 171 ? -8.617 2.959 -6.409 1.00 96.69 171 CYS A N 1
ATOM 1351 C CA . CYS A 1 171 ? -9.930 2.374 -6.129 1.00 96.69 171 CYS A CA 1
ATOM 1352 C C . CYS A 1 171 ? -10.781 2.269 -7.398 1.00 96.69 171 CYS A C 1
ATOM 1354 O O . CYS A 1 171 ? -11.422 1.243 -7.606 1.00 96.69 171 CYS A O 1
ATOM 1356 N N . LYS A 1 172 ? -10.771 3.293 -8.260 1.00 97.31 172 LYS A N 1
ATOM 1357 C CA . LYS A 1 172 ? -11.474 3.260 -9.549 1.00 97.31 172 LYS A CA 1
ATOM 1358 C C . LYS A 1 172 ? -10.947 2.138 -10.445 1.00 97.31 172 LYS A C 1
ATOM 1360 O O . LYS A 1 172 ? -11.746 1.395 -10.995 1.00 97.31 172 LYS A O 1
ATOM 1365 N N . TRP A 1 173 ? -9.629 1.988 -10.554 1.00 97.12 173 TRP A N 1
ATOM 1366 C CA . TRP A 1 173 ? -9.009 0.880 -11.284 1.00 97.12 173 TRP A CA 1
ATOM 1367 C C . TRP A 1 173 ? -9.338 -0.484 -10.653 1.00 97.12 173 TRP A C 1
ATOM 1369 O O . TRP A 1 173 ? -9.674 -1.439 -11.347 1.00 97.12 173 TRP A O 1
ATOM 1379 N N . GLY A 1 174 ? -9.291 -0.575 -9.324 1.00 96.94 174 GLY A N 1
ATOM 1380 C CA . GLY A 1 174 ? -9.504 -1.810 -8.572 1.00 96.94 174 GLY A CA 1
ATOM 1381 C C . GLY A 1 174 ? -10.934 -2.347 -8.643 1.00 96.94 174 GLY A C 1
ATOM 1382 O O . GLY A 1 174 ? -11.130 -3.553 -8.481 1.00 96.94 174 GLY A O 1
ATOM 1383 N N . GLN A 1 175 ? -11.925 -1.491 -8.921 1.00 96.69 175 GLN A N 1
ATOM 1384 C CA . GLN A 1 175 ? -13.331 -1.886 -9.075 1.00 96.69 175 GLN A CA 1
ATOM 1385 C C . GLN A 1 175 ? -13.519 -2.957 -10.152 1.00 96.69 175 GLN A C 1
ATOM 1387 O O . GLN A 1 175 ? -14.230 -3.932 -9.906 1.00 96.69 175 GLN A O 1
ATOM 1392 N N . ASP A 1 176 ? -12.821 -2.838 -11.284 1.00 96.38 176 ASP A N 1
ATOM 1393 C CA . ASP A 1 176 ? -12.914 -3.790 -12.400 1.00 96.38 176 ASP A CA 1
ATOM 1394 C C . ASP A 1 176 ? -12.431 -5.201 -12.015 1.00 96.38 176 ASP A C 1
ATOM 1396 O O . ASP A 1 176 ? -12.829 -6.198 -12.620 1.00 96.38 176 ASP A O 1
ATOM 1400 N N . TYR A 1 177 ? -11.614 -5.303 -10.962 1.00 96.25 177 TYR A N 1
ATOM 1401 C CA . TYR A 1 177 ? -11.024 -6.550 -10.470 1.00 96.25 177 TYR A CA 1
ATOM 1402 C C . TYR A 1 177 ? -11.596 -6.996 -9.113 1.00 96.25 177 TYR A C 1
ATOM 1404 O O . TYR A 1 177 ? -11.221 -8.049 -8.585 1.00 96.25 177 TYR A O 1
ATOM 1412 N N . GLY A 1 178 ? -12.512 -6.212 -8.535 1.00 97.00 178 GLY A N 1
ATOM 1413 C CA . GLY A 1 178 ? -13.037 -6.430 -7.189 1.00 97.00 178 GLY A CA 1
ATOM 1414 C C . GLY A 1 178 ? -11.962 -6.341 -6.103 1.00 97.00 178 GLY A C 1
ATOM 1415 O O . GLY A 1 178 ? -11.995 -7.132 -5.162 1.00 97.00 178 GLY A O 1
ATOM 1416 N N . VAL A 1 179 ? -10.986 -5.443 -6.261 1.00 97.94 179 VAL A N 1
ATOM 1417 C CA . VAL A 1 179 ? -9.961 -5.159 -5.248 1.00 97.94 179 VAL A CA 1
ATOM 1418 C C . VAL A 1 179 ? -10.570 -4.308 -4.136 1.00 97.94 179 VAL A C 1
ATOM 1420 O O . VAL A 1 179 ? -11.182 -3.274 -4.390 1.00 97.94 179 VAL A O 1
ATOM 1423 N N . ASP A 1 180 ? -10.380 -4.748 -2.897 1.00 97.25 180 ASP A N 1
ATOM 1424 C CA . ASP A 1 180 ? -10.896 -4.111 -1.686 1.00 97.25 180 ASP A CA 1
ATOM 1425 C C . ASP A 1 180 ? -9.897 -3.135 -1.049 1.00 97.25 180 ASP A C 1
ATOM 1427 O O . ASP A 1 180 ? -10.296 -2.279 -0.263 1.00 97.25 180 ASP A O 1
ATOM 1431 N N . GLY A 1 181 ? -8.601 -3.254 -1.357 1.00 96.62 181 GLY A N 1
ATOM 1432 C CA . GLY A 1 181 ? -7.574 -2.387 -0.785 1.00 96.62 181 GLY A CA 1
ATOM 1433 C C . GLY A 1 181 ? -6.174 -2.612 -1.349 1.00 96.62 181 GLY A C 1
ATOM 1434 O O . GLY A 1 181 ? -5.925 -3.535 -2.125 1.00 96.62 181 GLY A O 1
ATOM 1435 N N . PHE A 1 182 ? -5.250 -1.757 -0.923 1.00 97.44 182 PHE A N 1
ATOM 1436 C CA . PHE A 1 182 ? -3.860 -1.750 -1.369 1.00 97.44 182 PHE A CA 1
ATOM 1437 C C . PHE A 1 182 ? -2.936 -1.784 -0.154 1.00 97.44 182 PHE A C 1
ATOM 1439 O O . PHE A 1 182 ? -3.145 -1.032 0.797 1.00 97.44 182 PHE A O 1
ATOM 1446 N N . VAL A 1 183 ? -1.935 -2.659 -0.180 1.00 96.06 183 VAL A N 1
ATOM 1447 C CA . VAL A 1 183 ? -0.944 -2.810 0.891 1.00 96.06 183 VAL A CA 1
ATOM 1448 C C . VAL A 1 183 ? 0.368 -2.196 0.421 1.00 96.06 183 VAL A C 1
ATOM 1450 O O . VAL A 1 183 ? 0.797 -2.456 -0.706 1.00 96.06 183 VAL A O 1
ATOM 1453 N N . ARG A 1 184 ? 0.959 -1.364 1.279 1.00 92.69 184 ARG A N 1
ATOM 1454 C CA . ARG A 1 184 ? 2.143 -0.545 1.013 1.00 92.69 184 ARG A CA 1
ATOM 1455 C C . ARG A 1 184 ? 3.152 -0.656 2.151 1.00 92.69 184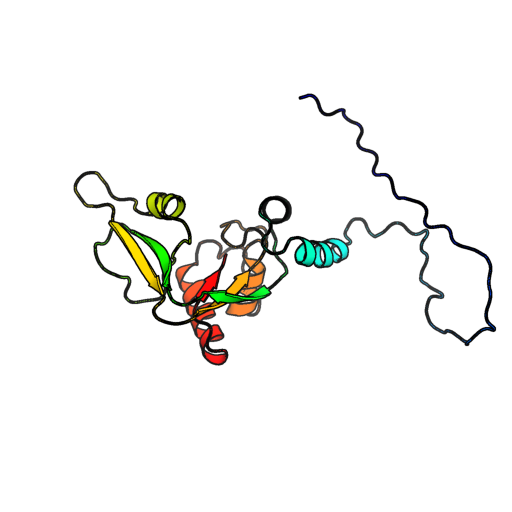 ARG A C 1
ATOM 1457 O O . ARG A 1 184 ? 2.696 -1.007 3.262 1.00 92.69 184 ARG A O 1
#

Organism: NCBI:txid664439

pLDDT: mean 82.08, std 19.51, range [31.95, 98.38]

Foldseek 3Di:
DDDDPDDDDDDDDDDDDDDDDDDDDDPPDPPPDPPDDPDPPDCVVVQVVLVVCPPPDPVLAVVQAFDDKDKDKDAFFQKWKAKDLDPDDDPDDDDIHSDQVVRQVHLPDDVPSDIDIDIDTHHGMAIEIETTHNCLDLALPHSVAVLCCQQPVGDDSVCSVVVVSSQVSNVVSCVVVRHPYYHD

Secondary structure (DSSP, 8-state):
-PPPS--PPPPPP-------PPPP---SSTT--TTSPPPTT--HHHHHHHHHTTT-HHHHHHS-EEEEEEEEEEPTT-EEEEEESSSS--SS----BSSHHHHHTT----TTT--EEEEEE-SS-EEEEEEEESTT---TTSTTHHHHHHHHSS--GGGTT-HHHHHHHHHHHHHTTT--EEE-

Radius of gyration: 23.2 Å; chains: 1; bounding box: 54×53×61 Å

Sequence (184 aa):
MILAQHIQAIQVPLGYSHWRPPAVVDDGLANWNMDDLPNPNATSHLVFETVNSLLQHWPNTRMRNGHTIVPGNIPKGTLLYHGTRQNELPPGPEWTATDPEHSVLFCGGESGEGCWLFTLATTRPLKVVYFDGSSAAKVEYGPLDAQDLIAWGTSRPWWTFEEIQRIRDLCKWGQDYGVDGFVR

InterPro domains:
  IPR038921 Uncharacterized protein YOR389W-like [PTHR35204] (34-184)
  IPR060533 YPL277C-like, N-terminal domain [PF27671] (41-108)
  IPR060533 YPL277C-like, N-terminal domain [PF27671] (117-184)